Protein AF-A0A524MZM2-F1 (afdb_monomer)

Nearest PDB structures (foldseek):
  3nb6-assembly1_A-2  TM=8.627E-01  e=6.363E-04  Aquifex aeolicus
  3dwk-assembly2_B  TM=4.862E-01  e=3.646E-02  Staphylococcus aureus subsp. aureus COL
  1ihr-assembly1_A  TM=3.880E-01  e=1.007E+00  Escherichia coli
  7zjw-assembly1_LH  TM=2.068E-01  e=8.417E+00  Oryctolagus cuniculus

pLDDT: mean 74.47, std 20.17, range [35.69, 98.06]

Secondary structure (DSSP, 8-state):
------------PPP-----------------------------------------THHHHHHHHHHHHHHHHHHHHHHHHHHHHHHHHHHHHHHHHHGGGS----PPPPPPPP-PEEEE-TTS-EEEEE-SSS-----GGGS-HHHHHHHHHHH-TTGGGSSS--HHHHHHHHHHHHTSSS-------HHHHHHIIIII-----

Structure (mmCIF, N/CA/C/O backbone):
data_AF-A0A524MZM2-F1
#
_entry.id   AF-A0A524MZM2-F1
#
loop_
_atom_site.group_PDB
_atom_site.id
_atom_site.type_symbol
_atom_site.label_atom_id
_atom_site.label_alt_id
_atom_site.label_comp_id
_atom_site.label_asym_id
_atom_site.label_entity_id
_atom_site.label_seq_id
_atom_site.pdbx_PDB_ins_code
_atom_site.Cartn_x
_atom_site.Cartn_y
_atom_site.Cartn_z
_atom_site.occupancy
_atom_site.B_iso_or_equiv
_atom_site.auth_seq_id
_atom_site.auth_comp_id
_atom_site.auth_asym_id
_atom_site.auth_atom_id
_atom_site.pdbx_PDB_model_num
ATOM 1 N N . MET A 1 1 ? -33.934 33.581 -18.975 1.00 41.25 1 MET A N 1
ATOM 2 C CA . MET A 1 1 ? -33.090 34.750 -19.330 1.00 41.25 1 MET A CA 1
ATOM 3 C C . MET A 1 1 ? -31.635 34.324 -19.1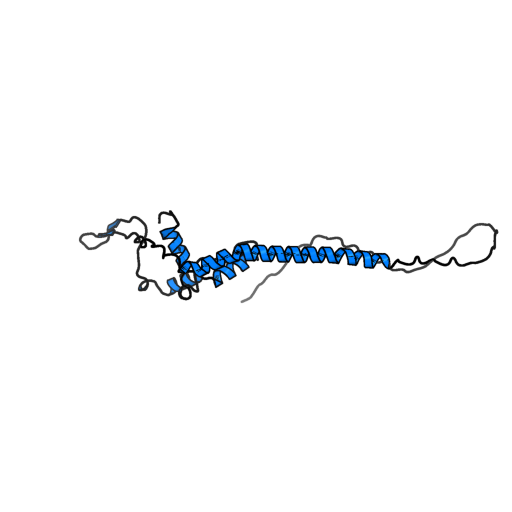74 1.00 41.25 1 MET A C 1
ATOM 5 O O . MET A 1 1 ? -31.279 33.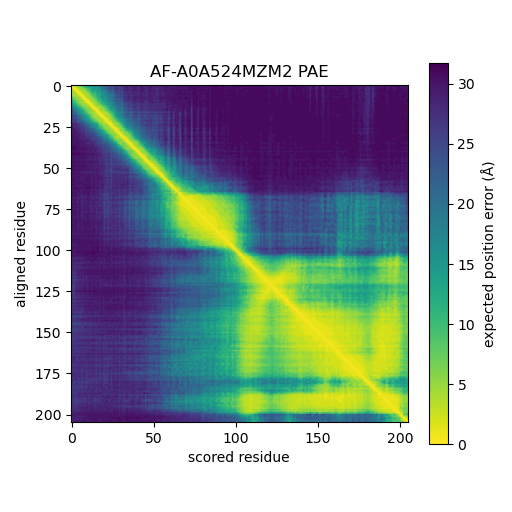889 -18.097 1.00 41.25 1 MET A O 1
ATOM 9 N N . ARG A 1 2 ? -30.955 34.008 -20.280 1.00 40.22 2 ARG A N 1
ATOM 10 C CA . ARG A 1 2 ? -29.972 34.819 -21.040 1.00 40.22 2 ARG A CA 1
ATOM 11 C C . ARG A 1 2 ? -28.521 34.517 -20.624 1.00 40.22 2 ARG A C 1
ATOM 13 O O . ARG A 1 2 ? -28.104 34.804 -19.514 1.00 40.22 2 ARG A O 1
ATOM 20 N N . ARG A 1 3 ? -27.802 33.932 -21.590 1.00 47.88 3 ARG A N 1
ATOM 21 C CA . ARG A 1 3 ? -26.348 33.748 -21.679 1.00 47.88 3 ARG A CA 1
ATOM 22 C C . ARG A 1 3 ? -25.600 35.079 -21.544 1.00 47.88 3 ARG A C 1
ATOM 24 O O . ARG A 1 3 ? -26.093 36.080 -22.057 1.00 47.88 3 ARG A O 1
ATOM 31 N N . ALA A 1 4 ? -24.355 35.021 -21.074 1.00 42.41 4 ALA A N 1
ATOM 32 C CA . ALA A 1 4 ? -23.262 35.815 -21.633 1.00 42.41 4 ALA A CA 1
ATOM 33 C C . ALA A 1 4 ? -21.918 35.119 -21.363 1.00 42.41 4 ALA A C 1
ATOM 35 O O . ALA A 1 4 ? -21.435 35.070 -20.239 1.00 42.41 4 ALA A O 1
ATOM 36 N N . VAL A 1 5 ? -21.354 34.557 -22.430 1.00 45.94 5 VAL A N 1
ATOM 37 C CA . VAL A 1 5 ? -19.931 34.240 -22.574 1.00 45.94 5 VAL A CA 1
ATOM 38 C C . VAL A 1 5 ? -19.288 35.497 -23.156 1.00 45.94 5 VAL A C 1
ATOM 40 O O . VAL A 1 5 ? -19.791 36.011 -24.156 1.00 45.94 5 VAL A O 1
ATOM 43 N N . SER A 1 6 ? -18.198 35.983 -22.565 1.00 46.91 6 SER A N 1
ATOM 44 C CA . SER A 1 6 ? -17.361 37.041 -23.141 1.00 46.91 6 SER A CA 1
ATOM 45 C C . SER A 1 6 ? -15.943 36.522 -23.364 1.00 46.91 6 SER A C 1
ATOM 47 O O . SER A 1 6 ? -15.293 36.014 -22.454 1.00 46.91 6 SER A O 1
ATOM 49 N N . VAL A 1 7 ? -15.528 36.633 -24.621 1.00 47.06 7 VAL A N 1
ATOM 50 C CA . VAL A 1 7 ? -14.274 36.195 -25.239 1.00 47.06 7 VAL A CA 1
ATOM 51 C C . VAL A 1 7 ? -13.276 37.369 -25.276 1.00 47.06 7 VAL A C 1
ATOM 53 O O . VAL A 1 7 ? -13.695 38.523 -25.218 1.00 47.06 7 VAL A O 1
ATOM 56 N N . GLN A 1 8 ? -11.995 37.038 -25.513 1.00 41.84 8 GLN A N 1
ATOM 57 C CA . GLN A 1 8 ? -10.879 37.884 -26.001 1.00 41.84 8 GLN A CA 1
ATOM 58 C C . GLN A 1 8 ? -10.075 38.602 -24.888 1.00 41.84 8 GLN A C 1
ATOM 60 O O . GLN A 1 8 ? -10.653 39.105 -23.941 1.00 41.84 8 GLN A O 1
ATOM 65 N N . ALA A 1 9 ? -8.739 38.707 -24.905 1.00 43.66 9 ALA A N 1
ATOM 66 C CA . ALA A 1 9 ? -7.768 38.624 -25.997 1.00 43.66 9 ALA A CA 1
ATOM 67 C C . ALA A 1 9 ? -6.357 38.223 -25.497 1.00 43.66 9 ALA A C 1
ATOM 69 O O . ALA A 1 9 ? -5.974 38.529 -24.372 1.00 43.66 9 ALA A O 1
ATOM 70 N N . ARG A 1 10 ? -5.570 37.569 -26.365 1.00 52.66 10 ARG A N 1
ATOM 71 C CA . ARG A 1 10 ? -4.126 37.308 -26.191 1.00 52.66 10 ARG A CA 1
ATOM 72 C C . ARG A 1 10 ? -3.300 38.455 -26.794 1.00 52.66 10 ARG A C 1
ATOM 74 O O . ARG A 1 10 ? -3.645 38.867 -27.903 1.00 52.66 10 ARG A O 1
ATOM 81 N N . PRO A 1 11 ? -2.170 38.875 -26.192 1.00 50.16 11 PRO A N 1
ATOM 82 C CA . PRO A 1 11 ? -1.186 39.687 -26.895 1.00 50.16 11 PRO A CA 1
ATOM 83 C C . PRO A 1 11 ? 0.082 38.909 -27.305 1.00 50.16 11 PRO A C 1
ATOM 85 O O . PRO A 1 11 ? 0.641 38.115 -26.554 1.00 50.16 11 PRO A O 1
ATOM 88 N N . SER A 1 12 ? 0.494 39.219 -28.540 1.00 49.22 12 SER A N 1
ATOM 89 C CA . SER A 1 12 ? 1.859 39.382 -29.069 1.00 49.22 12 SER A CA 1
ATOM 90 C C . SER A 1 12 ? 2.885 38.249 -28.932 1.00 49.22 12 SER A C 1
ATOM 92 O O . SER A 1 12 ? 3.620 38.147 -27.953 1.00 49.22 12 SER A O 1
ATOM 94 N N . VAL A 1 13 ? 3.025 37.503 -30.031 1.00 47.34 13 VAL A N 1
ATOM 95 C CA . VAL A 1 13 ? 4.188 36.675 -30.376 1.00 47.34 13 VAL A CA 1
ATOM 96 C C . VAL A 1 13 ? 5.355 37.589 -30.770 1.00 47.34 13 VAL A C 1
ATOM 98 O O . VAL A 1 13 ? 5.230 38.399 -31.689 1.00 47.34 13 VAL A O 1
ATOM 101 N N . GLY A 1 14 ? 6.472 37.461 -30.052 1.00 45.59 14 GLY A N 1
ATOM 102 C CA . GLY A 1 14 ? 7.748 38.118 -30.332 1.00 45.59 14 GLY A CA 1
ATOM 103 C C . GLY A 1 14 ? 8.553 37.403 -31.421 1.00 45.59 14 GLY A C 1
ATOM 104 O O . GLY A 1 14 ? 8.467 36.191 -31.597 1.00 45.59 14 GLY A O 1
ATOM 105 N N . ALA A 1 15 ? 9.306 38.206 -32.164 1.00 48.09 15 ALA A N 1
ATOM 106 C CA . ALA A 1 15 ? 9.940 37.924 -33.442 1.00 48.09 15 ALA A CA 1
ATOM 107 C C . ALA A 1 15 ? 11.029 36.833 -33.442 1.00 48.09 15 ALA A C 1
ATOM 109 O O . ALA A 1 15 ? 11.955 36.865 -32.636 1.00 48.09 15 ALA A O 1
ATOM 110 N N . LEU A 1 16 ? 11.003 35.975 -34.469 1.00 49.62 16 LEU A N 1
ATOM 111 C CA . LEU A 1 16 ? 12.210 35.381 -35.048 1.00 49.62 16 LEU A CA 1
ATOM 112 C C . LEU A 1 16 ? 12.314 35.814 -36.514 1.00 49.62 16 LEU A C 1
ATOM 114 O O . LEU A 1 16 ? 11.430 35.550 -37.329 1.00 49.62 16 LEU A O 1
ATOM 118 N N . SER A 1 17 ? 13.400 36.512 -36.829 1.00 47.84 17 SER A N 1
ATOM 119 C CA . SER A 1 17 ? 13.756 36.983 -38.160 1.00 47.84 17 SER A CA 1
ATOM 120 C C . SER A 1 17 ? 14.226 35.820 -39.035 1.00 47.84 17 SER A C 1
ATOM 122 O O . SER A 1 17 ? 15.282 35.229 -38.824 1.00 47.84 17 SER A O 1
ATOM 124 N N . TRP A 1 18 ? 13.433 35.512 -40.057 1.00 42.84 18 TRP A N 1
ATOM 125 C CA . TRP A 1 18 ? 13.772 34.581 -41.128 1.00 42.84 18 TRP A CA 1
ATOM 126 C C . TRP A 1 18 ? 13.970 35.384 -42.417 1.00 42.84 18 TRP A C 1
ATOM 128 O O . TRP A 1 18 ? 13.050 36.059 -42.878 1.00 42.84 18 TRP A O 1
ATOM 138 N N . THR A 1 19 ? 15.176 35.356 -42.985 1.00 55.38 19 THR A N 1
ATOM 139 C CA . THR A 1 19 ? 15.498 36.021 -44.254 1.00 55.38 19 THR A CA 1
ATOM 140 C C . THR A 1 19 ? 15.488 35.011 -45.405 1.00 55.38 19 THR A C 1
ATOM 142 O O . THR A 1 19 ? 16.281 34.068 -45.410 1.00 55.38 19 THR A O 1
ATOM 145 N N . PRO A 1 20 ? 14.646 35.198 -46.436 1.00 50.25 20 PRO A N 1
ATOM 146 C CA . PRO A 1 20 ? 14.781 34.467 -47.685 1.00 50.25 20 PRO A CA 1
ATOM 147 C C . PRO A 1 20 ? 15.625 35.276 -48.675 1.00 50.25 20 PRO A C 1
ATOM 149 O O . PRO A 1 20 ? 15.178 36.287 -49.211 1.00 50.25 20 PRO A O 1
ATOM 152 N N . ASN A 1 21 ? 16.840 34.813 -48.976 1.00 44.88 21 ASN A N 1
ATOM 153 C CA . ASN A 1 21 ? 17.580 35.304 -50.138 1.00 44.88 21 ASN A CA 1
ATOM 154 C C . ASN A 1 21 ? 17.131 34.527 -51.386 1.00 44.88 21 ASN A C 1
ATOM 156 O O . ASN A 1 21 ? 17.568 33.401 -51.629 1.00 44.88 21 ASN A O 1
ATOM 160 N N . ARG A 1 22 ? 16.221 35.126 -52.160 1.00 44.53 22 ARG A N 1
ATOM 161 C CA . ARG A 1 22 ? 15.745 34.615 -53.451 1.00 44.53 22 ARG A CA 1
ATOM 162 C C . ARG A 1 22 ? 15.978 35.702 -54.503 1.00 44.53 22 ARG A C 1
ATOM 164 O O . ARG A 1 22 ? 15.121 36.543 -54.741 1.00 44.53 22 ARG A O 1
ATOM 171 N N . ASN A 1 23 ? 17.159 35.692 -55.119 1.00 41.44 23 ASN A N 1
ATOM 172 C CA . ASN A 1 23 ? 17.491 36.588 -56.228 1.00 41.44 23 ASN A CA 1
ATOM 173 C C . ASN A 1 23 ? 16.660 36.243 -57.475 1.00 41.44 23 ASN A C 1
ATOM 175 O O . ASN A 1 23 ? 17.002 35.341 -58.242 1.00 41.44 23 ASN A O 1
ATOM 179 N N . GLY A 1 24 ? 15.571 36.987 -57.668 1.00 40.16 24 GLY A N 1
ATOM 180 C CA . GLY A 1 24 ? 14.867 37.131 -58.936 1.00 40.16 24 GLY A CA 1
ATOM 181 C C . GLY A 1 24 ? 15.522 38.219 -59.790 1.00 40.16 24 GLY A C 1
ATOM 182 O O . GLY A 1 24 ? 15.709 39.348 -59.348 1.00 40.16 24 GLY A O 1
ATOM 183 N N . ARG A 1 25 ? 15.890 37.851 -61.018 1.00 45.31 25 ARG A N 1
ATOM 184 C CA . ARG A 1 25 ? 16.234 38.758 -62.123 1.00 45.31 25 ARG A CA 1
ATOM 185 C C . ARG A 1 25 ? 15.012 39.562 -62.579 1.00 45.31 25 ARG A C 1
ATOM 187 O O . ARG A 1 25 ? 13.946 38.966 -62.631 1.00 45.31 25 ARG A O 1
ATOM 194 N N . THR A 1 26 ? 15.267 40.797 -63.044 1.00 40.62 26 THR A N 1
ATOM 195 C CA . THR A 1 26 ? 14.655 41.604 -64.148 1.00 40.62 26 THR A CA 1
ATOM 196 C C . THR A 1 26 ? 14.532 43.062 -63.677 1.00 40.62 26 THR A C 1
ATOM 198 O O . THR A 1 26 ? 14.172 43.252 -62.527 1.00 40.62 26 THR A O 1
ATOM 201 N N . GLY A 1 27 ? 14.770 44.152 -64.408 1.00 37.00 27 GLY A N 1
ATOM 202 C CA . GLY A 1 27 ? 15.171 44.490 -65.783 1.00 37.00 27 GLY A CA 1
ATOM 203 C C . GLY A 1 27 ? 15.599 45.983 -65.768 1.00 37.00 27 GLY A C 1
ATOM 204 O O . GLY A 1 27 ? 15.264 46.691 -64.829 1.00 37.00 27 GLY A O 1
ATOM 205 N N . ASN A 1 28 ? 16.574 46.402 -66.578 1.00 36.56 28 ASN A N 1
ATOM 206 C CA . ASN A 1 28 ? 16.445 47.126 -67.860 1.00 36.56 28 ASN A CA 1
ATOM 207 C C . ASN A 1 28 ? 15.962 48.595 -67.784 1.00 36.56 28 ASN A C 1
ATOM 209 O O . ASN A 1 28 ? 14.856 48.859 -67.332 1.00 36.56 28 ASN A O 1
ATOM 213 N N . GLY A 1 29 ? 16.770 49.487 -68.384 1.00 35.69 29 GLY A N 1
ATOM 214 C CA . GLY A 1 29 ? 16.527 50.920 -68.639 1.00 35.69 29 GLY A CA 1
ATOM 215 C C . GLY A 1 29 ? 17.460 51.792 -67.784 1.00 35.69 29 GLY A C 1
ATOM 216 O O . GLY A 1 29 ? 17.504 51.593 -66.583 1.00 35.69 29 GLY A O 1
ATOM 217 N N . GLU A 1 30 ? 18.289 52.720 -68.264 1.00 38.94 30 GLU A N 1
ATOM 218 C CA . GLU A 1 30 ? 18.341 53.496 -69.507 1.00 38.94 30 GLU A CA 1
ATOM 219 C C . GLU A 1 30 ? 19.799 53.976 -69.752 1.00 38.94 30 GLU A C 1
ATOM 221 O O . GLU A 1 30 ? 20.635 53.989 -68.851 1.00 38.94 30 GLU A O 1
ATOM 226 N N . THR A 1 31 ? 20.118 54.343 -70.993 1.00 43.75 31 THR A N 1
ATOM 227 C CA . THR A 1 31 ? 21.372 54.998 -71.458 1.00 43.75 31 THR A CA 1
ATOM 228 C C . THR A 1 31 ? 21.036 56.445 -71.876 1.00 43.75 31 THR A C 1
ATOM 230 O O . THR A 1 31 ? 19.844 56.743 -71.942 1.00 43.75 31 THR A O 1
ATOM 233 N N . PRO A 1 32 ? 21.969 57.314 -72.341 1.00 57.09 32 PRO A N 1
ATOM 234 C CA . PRO A 1 32 ? 23.443 57.370 -72.241 1.00 57.09 32 PRO A CA 1
ATOM 235 C C . PRO A 1 32 ? 23.965 58.796 -71.892 1.00 57.09 32 PRO A C 1
ATOM 237 O O . PRO A 1 32 ? 23.181 59.726 -71.818 1.00 57.09 32 PRO A O 1
ATOM 240 N N . MET A 1 33 ? 25.285 58.986 -71.745 1.00 38.06 33 MET A N 1
ATOM 241 C CA . MET A 1 33 ? 26.079 60.177 -72.160 1.00 38.06 33 MET A CA 1
ATOM 242 C C . MET A 1 33 ? 27.552 59.869 -71.808 1.00 38.06 33 MET A C 1
ATOM 244 O O . MET A 1 33 ? 27.830 59.557 -70.659 1.00 38.06 33 MET A O 1
ATOM 248 N N . ALA A 1 34 ? 28.529 59.723 -72.708 1.00 37.50 34 ALA A N 1
ATOM 249 C CA . ALA A 1 34 ? 29.093 60.609 -73.736 1.00 37.50 34 ALA A CA 1
ATOM 250 C C . ALA A 1 34 ? 30.571 60.906 -73.379 1.00 37.50 34 ALA A C 1
ATOM 252 O O . ALA A 1 34 ? 30.866 61.381 -72.288 1.00 37.50 34 ALA A O 1
ATOM 253 N N . GLY A 1 35 ? 31.468 60.644 -74.339 1.00 36.19 35 GLY A N 1
ATOM 254 C CA . GLY A 1 35 ? 32.896 61.004 -74.328 1.00 36.19 35 GLY A CA 1
ATOM 255 C C . GLY A 1 35 ? 33.819 59.898 -73.803 1.00 36.19 35 GLY A C 1
ATOM 256 O O . GLY A 1 35 ? 33.515 59.244 -72.822 1.00 36.19 35 GLY A O 1
ATOM 257 N N . GLU A 1 36 ? 34.960 59.565 -74.391 1.00 44.94 36 GLU A N 1
ATOM 258 C CA . GLU A 1 36 ? 35.683 60.019 -75.572 1.00 44.94 36 GLU A CA 1
ATOM 259 C C . GLU A 1 36 ? 36.700 58.907 -75.911 1.00 44.94 36 GLU A C 1
ATOM 261 O O . GLU A 1 36 ? 37.231 58.271 -75.010 1.00 44.94 36 GLU A O 1
ATOM 266 N N . ARG A 1 37 ? 36.972 58.706 -77.212 1.00 42.69 37 ARG A N 1
ATOM 267 C CA . ARG A 1 37 ? 38.270 58.311 -77.814 1.00 42.69 37 ARG A CA 1
ATOM 268 C C . ARG A 1 37 ? 39.006 57.123 -77.146 1.00 42.69 37 ARG A C 1
ATOM 270 O O . ARG A 1 37 ? 39.593 57.239 -76.085 1.00 42.69 37 ARG A O 1
ATOM 277 N N . THR A 1 38 ? 39.221 55.995 -77.820 1.00 50.81 38 THR A N 1
ATOM 278 C CA . THR A 1 38 ? 40.302 55.902 -78.814 1.00 50.81 38 THR A CA 1
ATOM 279 C C . THR A 1 38 ? 40.242 54.578 -79.573 1.00 50.81 38 THR A C 1
ATOM 281 O O . THR A 1 38 ? 39.977 53.502 -79.046 1.00 50.81 38 THR A O 1
ATOM 284 N N . ARG A 1 39 ? 40.517 54.702 -80.865 1.00 45.19 39 ARG A N 1
ATOM 285 C CA . ARG A 1 39 ? 40.601 53.652 -81.867 1.00 45.19 39 ARG A CA 1
ATOM 286 C C . ARG A 1 39 ? 41.945 52.936 -81.735 1.00 45.19 39 ARG A C 1
ATOM 288 O O . ARG A 1 39 ? 42.946 53.463 -82.203 1.00 45.19 39 ARG A O 1
ATOM 295 N N . ALA A 1 40 ? 41.965 51.728 -81.183 1.00 46.75 40 ALA A N 1
ATOM 296 C CA . ALA A 1 40 ? 43.052 50.784 -81.419 1.00 46.75 40 ALA A CA 1
ATOM 297 C C . ALA A 1 40 ? 42.576 49.339 -81.223 1.00 46.75 40 ALA A C 1
ATOM 299 O O . ALA A 1 40 ? 41.943 49.007 -80.233 1.00 46.75 40 ALA A O 1
ATOM 300 N N . GLN A 1 41 ? 42.949 48.493 -82.186 1.00 55.16 41 GLN A N 1
ATOM 301 C CA . GLN A 1 41 ? 43.024 47.031 -82.088 1.00 55.16 41 GLN A CA 1
ATOM 302 C C . GLN A 1 41 ? 41.719 46.235 -82.240 1.00 55.16 41 GLN A C 1
ATOM 304 O O . GLN A 1 41 ? 41.221 45.560 -81.347 1.00 55.16 41 GLN A O 1
ATOM 309 N N . ARG A 1 42 ? 41.287 46.149 -83.504 1.00 45.38 42 ARG A N 1
ATOM 310 C CA . ARG A 1 42 ? 40.731 44.906 -84.054 1.00 45.38 42 ARG A CA 1
ATOM 311 C C . ARG A 1 42 ? 41.811 43.818 -84.033 1.00 45.38 42 ARG A C 1
ATOM 313 O O . ARG A 1 42 ? 42.741 43.887 -84.833 1.00 45.38 42 ARG A O 1
ATOM 320 N N . ARG A 1 43 ? 41.653 42.790 -83.194 1.00 45.62 43 ARG A N 1
ATOM 321 C CA . ARG A 1 43 ? 42.257 41.464 -83.401 1.00 45.62 43 ARG A CA 1
ATOM 322 C C . ARG A 1 43 ? 41.288 40.354 -82.976 1.00 45.62 43 ARG A C 1
ATOM 324 O O . ARG A 1 43 ? 40.800 40.336 -81.859 1.00 45.62 43 ARG A O 1
ATOM 331 N N . ALA A 1 44 ? 41.021 39.504 -83.964 1.00 50.00 44 ALA A N 1
ATOM 332 C CA . ALA A 1 44 ? 40.458 38.156 -83.992 1.00 50.00 44 ALA A CA 1
ATOM 333 C C . ALA A 1 44 ? 39.822 37.543 -82.722 1.00 50.00 44 ALA A C 1
ATOM 335 O O . ALA A 1 44 ? 40.450 37.336 -81.690 1.00 50.00 44 ALA A O 1
ATOM 336 N N . SER A 1 45 ? 38.578 37.121 -82.931 1.00 55.38 45 SER A N 1
ATOM 337 C CA . SER A 1 45 ? 37.718 36.228 -82.157 1.00 55.38 45 SER A CA 1
ATOM 338 C C . SER A 1 45 ? 38.297 34.835 -81.876 1.00 55.38 45 SER A C 1
ATOM 340 O O . SER A 1 45 ? 38.654 34.148 -82.827 1.00 55.38 45 SER A O 1
ATOM 342 N N . TRP A 1 46 ? 38.212 34.377 -80.620 1.00 49.12 46 TRP A N 1
ATOM 343 C CA . TRP A 1 46 ? 38.027 32.967 -80.225 1.00 49.12 46 TRP A CA 1
ATOM 344 C C . TRP A 1 46 ? 37.194 32.925 -78.928 1.00 49.12 46 TRP A C 1
ATOM 346 O O . TRP A 1 46 ? 37.506 33.674 -78.000 1.00 49.12 46 TRP A O 1
ATOM 356 N N . PRO A 1 47 ? 36.143 32.092 -78.811 1.00 50.84 47 PRO A N 1
ATOM 357 C CA . PRO A 1 47 ? 35.432 31.934 -77.549 1.00 50.84 47 PRO A CA 1
ATOM 358 C C . PRO A 1 47 ? 36.279 31.078 -76.600 1.00 50.84 47 PRO A C 1
ATOM 360 O O . PRO A 1 47 ? 36.700 29.973 -76.945 1.00 50.84 47 PRO A O 1
ATOM 363 N N . ALA A 1 48 ? 36.527 31.576 -75.390 1.00 57.25 48 ALA A N 1
ATOM 364 C CA . ALA A 1 48 ? 37.155 30.793 -74.336 1.00 57.25 48 ALA A CA 1
ATOM 365 C C . ALA A 1 48 ? 36.236 29.617 -73.965 1.00 57.25 48 ALA A C 1
ATOM 367 O O . ALA A 1 48 ? 35.189 29.795 -73.337 1.00 57.25 48 ALA A O 1
ATOM 368 N N . ALA A 1 49 ? 36.625 28.407 -74.368 1.00 58.56 49 ALA A N 1
ATOM 369 C CA . ALA A 1 49 ? 35.984 27.179 -73.933 1.00 58.56 49 ALA A CA 1
ATOM 370 C C . ALA A 1 49 ? 36.051 27.099 -72.400 1.00 58.56 49 ALA A C 1
ATOM 372 O O . ALA A 1 49 ? 37.127 26.970 -71.815 1.00 58.56 49 ALA A O 1
ATOM 373 N N . HIS A 1 50 ? 34.892 27.173 -71.744 1.00 54.44 50 HIS A N 1
ATOM 374 C CA . HIS A 1 50 ? 34.761 26.846 -70.329 1.00 54.44 50 HIS A CA 1
ATOM 375 C C . HIS A 1 50 ? 35.190 25.387 -70.129 1.00 54.44 50 HIS A C 1
ATOM 377 O O . HIS A 1 50 ? 34.423 24.458 -70.392 1.00 54.44 50 HIS A O 1
ATOM 383 N N . ARG A 1 51 ? 36.420 25.170 -69.650 1.00 54.91 51 ARG A N 1
ATOM 384 C CA . ARG A 1 51 ? 36.844 23.875 -69.115 1.00 54.91 51 ARG A CA 1
ATOM 385 C C . ARG A 1 51 ? 36.004 23.592 -67.872 1.00 54.91 51 ARG A C 1
ATOM 387 O O . ARG A 1 51 ? 36.306 24.073 -66.786 1.00 54.91 51 ARG A O 1
ATOM 394 N N . ARG A 1 52 ? 34.937 22.808 -68.026 1.00 54.47 52 ARG A N 1
ATOM 395 C CA . ARG A 1 52 ? 34.309 22.130 -66.890 1.00 54.47 52 ARG A CA 1
ATOM 396 C C . ARG A 1 52 ? 35.341 21.145 -66.348 1.00 54.47 52 ARG A C 1
ATOM 398 O O . ARG A 1 52 ? 35.723 20.213 -67.051 1.00 54.47 52 ARG A O 1
ATOM 405 N N . SER A 1 53 ? 35.827 21.378 -65.134 1.00 57.19 53 SER A N 1
ATOM 406 C CA . SER A 1 53 ? 36.615 20.379 -64.419 1.00 57.19 53 SER A CA 1
ATOM 407 C C . SER A 1 53 ? 35.759 19.114 -64.252 1.00 57.19 53 SER A C 1
ATOM 409 O O . SER A 1 53 ? 34.568 19.222 -63.930 1.00 57.19 53 SER A O 1
ATOM 411 N N . PRO A 1 54 ? 36.305 17.910 -64.489 1.00 53.00 54 PRO A N 1
ATOM 412 C CA . PRO A 1 54 ? 35.567 16.697 -64.201 1.00 53.00 54 PRO A CA 1
ATOM 413 C C . PRO A 1 54 ? 35.389 16.632 -62.685 1.00 53.00 54 PRO A C 1
ATOM 415 O O . PRO A 1 54 ? 36.367 16.573 -61.940 1.00 53.00 54 PRO A O 1
ATOM 418 N N . ARG A 1 55 ? 34.139 16.670 -62.211 1.00 59.25 55 ARG A N 1
ATOM 419 C CA . ARG A 1 55 ? 33.830 16.299 -60.828 1.00 59.25 55 ARG A CA 1
ATOM 420 C C . ARG A 1 55 ? 34.250 14.842 -60.669 1.00 59.25 55 ARG A C 1
ATOM 422 O O . ARG A 1 55 ? 33.628 13.958 -61.252 1.00 59.25 55 ARG A O 1
ATOM 429 N N . SER A 1 56 ? 35.340 14.605 -59.950 1.00 58.00 56 SER A N 1
ATOM 430 C CA . SER A 1 56 ? 35.840 13.262 -59.703 1.00 58.00 56 SER A CA 1
ATOM 431 C C . SER A 1 56 ? 34.793 12.477 -58.908 1.00 58.00 56 SER A C 1
ATOM 433 O O . SER A 1 56 ? 34.440 12.818 -57.780 1.00 58.00 56 SER A O 1
ATOM 435 N N . ILE A 1 57 ? 34.304 11.387 -59.503 1.00 57.69 57 ILE A N 1
ATOM 436 C CA . ILE A 1 57 ? 33.406 10.393 -58.879 1.00 57.69 57 ILE A CA 1
ATOM 437 C C . ILE A 1 57 ? 34.044 9.787 -57.602 1.00 57.69 57 ILE A C 1
ATOM 439 O O . ILE A 1 57 ? 33.360 9.244 -56.738 1.00 57.69 57 ILE A O 1
ATOM 443 N N . VAL A 1 58 ? 35.356 9.983 -57.438 1.00 57.56 58 VAL A N 1
ATOM 444 C CA . VAL A 1 58 ? 36.198 9.586 -56.301 1.00 57.56 58 VAL A CA 1
ATOM 445 C C . VAL A 1 58 ? 35.723 10.168 -54.956 1.00 57.56 58 VAL A C 1
ATOM 447 O O . VAL A 1 58 ? 35.938 9.553 -53.918 1.00 57.56 58 VAL A O 1
ATOM 450 N N . GLY A 1 59 ? 35.030 11.314 -54.933 1.00 51.16 59 GLY A N 1
ATOM 451 C CA . GLY A 1 59 ? 34.569 11.926 -53.675 1.00 51.16 59 GLY A CA 1
ATOM 452 C C . GLY A 1 59 ? 33.369 11.234 -53.010 1.00 51.16 59 GLY A C 1
ATOM 453 O O . GLY A 1 59 ? 33.179 11.362 -51.799 1.00 51.16 59 GLY A O 1
ATOM 454 N N . THR A 1 60 ? 32.556 10.499 -53.776 1.00 57.91 60 THR A N 1
ATOM 455 C CA . THR A 1 60 ? 31.303 9.903 -53.275 1.00 57.91 60 THR A CA 1
ATOM 456 C C . THR A 1 60 ? 31.517 8.483 -52.746 1.00 57.91 60 THR A C 1
ATOM 458 O O . THR A 1 60 ? 30.967 8.123 -51.707 1.00 57.91 60 THR A O 1
ATOM 461 N N . THR A 1 61 ? 32.373 7.691 -53.398 1.00 52.97 61 THR A N 1
ATOM 462 C CA . THR A 1 61 ? 32.694 6.310 -52.991 1.00 52.97 61 THR A CA 1
ATOM 463 C C . THR A 1 61 ? 33.540 6.251 -51.717 1.00 52.97 61 THR A C 1
ATOM 465 O O . THR A 1 61 ? 33.289 5.410 -50.856 1.00 52.97 61 THR A O 1
ATOM 468 N N . VAL A 1 62 ? 34.473 7.192 -51.528 1.00 57.59 62 VAL A N 1
ATOM 469 C CA . VAL A 1 62 ? 35.311 7.283 -50.314 1.00 57.59 62 VAL A CA 1
ATOM 470 C C . VAL A 1 62 ? 34.488 7.663 -49.078 1.00 57.59 62 VAL A C 1
ATOM 472 O O . VAL A 1 62 ? 34.780 7.211 -47.973 1.00 57.59 62 VAL A O 1
ATOM 475 N N . ARG A 1 63 ? 33.409 8.440 -49.251 1.00 55.25 63 ARG A N 1
ATOM 476 C CA . ARG A 1 63 ? 32.496 8.777 -48.151 1.00 55.25 63 ARG A CA 1
ATOM 477 C C . ARG A 1 63 ? 31.682 7.564 -47.707 1.00 55.25 63 ARG A C 1
ATOM 479 O O . ARG A 1 63 ? 31.640 7.303 -46.513 1.00 55.25 63 ARG A O 1
ATOM 486 N N . LEU A 1 64 ? 31.108 6.790 -48.635 1.00 56.03 64 LEU A N 1
ATOM 487 C CA . LEU A 1 64 ? 30.321 5.587 -48.310 1.00 56.03 64 LEU A CA 1
ATOM 488 C C . LEU A 1 64 ? 31.152 4.503 -47.594 1.00 56.03 64 LEU A C 1
ATOM 490 O O . LEU A 1 64 ? 30.667 3.871 -46.658 1.00 56.03 64 LEU A O 1
ATOM 494 N N . LEU A 1 65 ? 32.416 4.331 -47.994 1.00 60.59 65 LEU A N 1
ATOM 495 C CA . LEU A 1 65 ? 33.318 3.310 -47.450 1.00 60.59 65 LEU A CA 1
ATOM 496 C C . LEU A 1 65 ? 33.694 3.551 -45.973 1.00 60.59 65 LEU A C 1
ATOM 498 O O . LEU A 1 65 ? 33.945 2.596 -45.247 1.00 60.59 65 LEU A O 1
ATOM 502 N N . GLY A 1 66 ? 33.677 4.805 -45.503 1.00 65.50 66 GLY A N 1
ATOM 503 C CA . GLY A 1 66 ? 33.904 5.150 -44.092 1.00 65.50 66 GLY A CA 1
ATOM 504 C C . GLY A 1 66 ? 32.667 5.012 -43.190 1.00 65.50 66 GLY A C 1
ATOM 505 O O . GLY A 1 66 ? 32.805 4.898 -41.972 1.00 65.50 66 GLY A O 1
ATOM 506 N N . PHE A 1 67 ? 31.456 4.994 -43.761 1.00 72.88 67 PHE A N 1
ATOM 507 C CA . PHE A 1 67 ? 30.210 4.849 -42.992 1.00 72.88 67 PHE A CA 1
ATOM 508 C C . PHE A 1 67 ? 29.902 3.398 -42.624 1.00 72.88 67 PHE A C 1
ATOM 510 O O . PHE A 1 67 ? 29.399 3.154 -4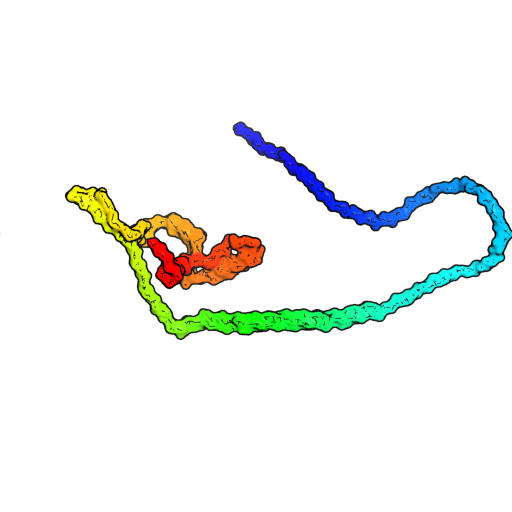1.532 1.00 72.88 67 PHE A O 1
ATOM 517 N N . ILE A 1 68 ? 30.234 2.441 -43.494 1.00 86.00 68 ILE A N 1
ATOM 518 C CA . ILE A 1 68 ? 29.989 1.009 -43.268 1.00 86.00 68 ILE A CA 1
ATOM 519 C C . ILE A 1 68 ? 30.672 0.487 -41.987 1.00 86.00 68 ILE A C 1
ATOM 521 O O . ILE A 1 68 ? 29.963 -0.061 -41.143 1.00 86.00 68 ILE A O 1
ATOM 525 N N . PRO A 1 69 ? 31.988 0.683 -41.753 1.00 87.94 69 PRO A N 1
ATOM 526 C CA . PRO A 1 69 ? 32.624 0.198 -40.525 1.00 87.94 69 PRO A CA 1
ATOM 527 C C . PRO A 1 69 ? 32.075 0.904 -39.279 1.00 87.94 69 PRO A C 1
ATOM 529 O O . PRO A 1 69 ? 31.897 0.276 -38.240 1.00 87.94 69 PRO A O 1
ATOM 532 N N . ARG A 1 70 ? 31.731 2.194 -39.382 1.00 82.56 70 ARG A N 1
ATOM 533 C CA . ARG A 1 70 ? 31.133 2.958 -38.278 1.00 82.56 70 ARG A CA 1
ATOM 534 C C . ARG A 1 70 ? 29.729 2.462 -37.926 1.00 82.56 70 ARG A C 1
ATOM 536 O O . ARG A 1 70 ? 29.406 2.359 -36.749 1.00 82.56 70 ARG A O 1
ATOM 543 N N . LEU A 1 71 ? 28.914 2.131 -38.927 1.00 89.69 71 LEU A N 1
ATOM 544 C CA . LEU A 1 71 ? 27.590 1.542 -38.736 1.00 89.69 71 LEU A CA 1
ATOM 545 C C . LEU A 1 71 ? 27.693 0.155 -38.093 1.00 89.69 71 LEU A C 1
ATOM 547 O O . LEU A 1 71 ? 26.982 -0.117 -37.131 1.00 89.69 71 LEU A O 1
ATOM 551 N N . LEU A 1 72 ? 28.614 -0.689 -38.567 1.00 91.75 72 LEU A N 1
ATOM 552 C CA . LEU A 1 72 ? 28.860 -2.012 -37.985 1.00 91.75 72 LEU A CA 1
ATOM 553 C C . LEU A 1 72 ? 29.304 -1.921 -36.521 1.00 91.75 72 LEU A C 1
ATOM 555 O O . LEU A 1 72 ? 28.809 -2.683 -35.696 1.00 91.75 72 LEU A O 1
ATOM 559 N N . LEU A 1 73 ? 30.166 -0.959 -36.175 1.00 92.56 73 LEU A N 1
ATOM 560 C CA . LEU A 1 73 ? 30.569 -0.718 -34.787 1.00 92.56 73 LEU A CA 1
ATOM 561 C C . LEU A 1 73 ? 29.396 -0.279 -33.902 1.00 92.56 73 LEU A C 1
ATOM 563 O O . LEU A 1 73 ? 29.288 -0.749 -32.775 1.00 92.56 73 LEU A O 1
ATOM 567 N N . ILE A 1 74 ? 28.500 0.578 -34.400 1.00 92.12 74 ILE A N 1
ATOM 568 C CA . ILE A 1 74 ? 27.308 1.012 -33.651 1.00 92.12 74 ILE A CA 1
ATOM 569 C C . ILE A 1 74 ? 26.354 -0.164 -33.418 1.00 92.12 74 ILE A C 1
ATOM 571 O O . ILE A 1 74 ? 25.866 -0.346 -32.304 1.00 92.12 74 ILE A O 1
ATOM 575 N N . VAL A 1 75 ? 26.114 -0.985 -34.443 1.00 94.31 75 VAL A N 1
ATOM 576 C CA . VAL A 1 75 ? 25.262 -2.178 -34.329 1.00 94.31 75 VAL A CA 1
ATOM 577 C C . VAL A 1 75 ? 25.873 -3.192 -33.362 1.00 94.31 75 VAL A C 1
ATOM 579 O O . VAL A 1 75 ? 25.171 -3.701 -32.492 1.00 94.31 75 VAL A O 1
ATOM 582 N N . ALA A 1 76 ? 27.181 -3.443 -33.458 1.00 93.31 76 ALA A N 1
ATOM 583 C CA . ALA A 1 76 ? 27.890 -4.345 -32.555 1.00 93.31 76 ALA A CA 1
ATOM 584 C C . ALA A 1 76 ? 27.864 -3.841 -31.104 1.00 93.31 76 ALA A C 1
ATOM 586 O O . ALA A 1 76 ? 27.593 -4.620 -30.194 1.00 93.31 76 ALA A O 1
ATOM 587 N N . ALA A 1 77 ? 28.077 -2.540 -30.884 1.00 92.81 77 ALA A N 1
ATOM 588 C CA . ALA A 1 77 ? 27.984 -1.927 -29.562 1.00 92.81 77 ALA A CA 1
ATOM 589 C C . ALA A 1 77 ? 26.559 -2.012 -28.988 1.00 92.81 77 ALA A C 1
ATOM 591 O O . ALA A 1 77 ? 26.392 -2.341 -27.815 1.00 92.81 77 ALA A O 1
ATOM 592 N N . GLY A 1 78 ? 25.530 -1.782 -29.811 1.00 94.38 78 GLY A N 1
ATOM 593 C CA . GLY A 1 78 ? 24.130 -1.936 -29.410 1.00 94.38 78 GLY A CA 1
ATOM 594 C C . GLY A 1 78 ? 23.777 -3.379 -29.044 1.00 94.38 78 GLY A C 1
ATOM 595 O O . GLY A 1 78 ? 23.166 -3.619 -28.006 1.00 94.38 78 GLY A O 1
ATOM 596 N N . ALA A 1 79 ? 24.219 -4.352 -29.845 1.00 93.62 79 ALA A N 1
ATOM 597 C CA . ALA A 1 79 ? 24.024 -5.771 -29.560 1.00 93.62 79 ALA A CA 1
ATOM 598 C C . ALA A 1 79 ? 24.737 -6.201 -28.267 1.00 93.62 79 ALA A C 1
ATOM 600 O O . ALA A 1 79 ? 24.154 -6.924 -27.457 1.00 93.62 79 ALA A O 1
ATOM 601 N N . LEU A 1 80 ? 25.961 -5.714 -28.033 1.00 95.50 80 LEU A N 1
ATOM 602 C CA . LEU A 1 80 ? 26.696 -5.935 -26.785 1.00 95.50 80 LEU A CA 1
ATOM 603 C C . LEU A 1 80 ? 25.960 -5.351 -25.580 1.00 95.50 80 LEU A C 1
ATOM 605 O O . LEU A 1 80 ? 25.851 -6.021 -24.558 1.00 95.50 80 LEU A O 1
ATOM 609 N N . LEU A 1 81 ? 25.417 -4.140 -25.705 1.00 93.56 81 LEU A N 1
ATOM 610 C CA . LEU A 1 81 ? 24.678 -3.482 -24.630 1.00 93.56 81 LEU A CA 1
ATOM 611 C C . LEU A 1 81 ? 23.378 -4.225 -24.288 1.00 93.56 81 LEU A C 1
ATOM 613 O O . LEU A 1 81 ? 23.097 -4.459 -23.113 1.00 93.56 81 LEU A O 1
ATOM 617 N N . ILE A 1 82 ? 22.620 -4.666 -25.296 1.00 94.38 82 ILE A N 1
ATOM 618 C CA . ILE A 1 82 ? 21.425 -5.500 -25.092 1.00 94.38 82 ILE A CA 1
ATOM 619 C C . ILE A 1 82 ? 21.811 -6.821 -24.424 1.00 94.38 82 ILE A C 1
ATOM 621 O O . ILE A 1 82 ? 21.211 -7.196 -23.420 1.00 94.38 82 ILE A O 1
ATOM 625 N N . THR A 1 83 ? 22.847 -7.496 -24.927 1.00 90.88 83 THR A N 1
ATOM 626 C CA . THR A 1 83 ? 23.312 -8.778 -24.376 1.00 90.88 83 THR A CA 1
ATOM 627 C C . THR A 1 83 ? 23.759 -8.624 -22.924 1.00 90.88 83 THR A C 1
ATOM 629 O O . THR A 1 83 ? 23.345 -9.406 -22.077 1.00 90.88 83 THR A O 1
ATOM 632 N N . ALA A 1 84 ? 24.535 -7.586 -22.603 1.00 90.38 84 ALA A N 1
ATOM 633 C CA . ALA A 1 84 ? 24.971 -7.298 -21.240 1.00 90.38 84 ALA A CA 1
ATOM 634 C C . ALA A 1 84 ? 23.787 -7.014 -20.302 1.00 90.38 84 ALA A C 1
ATOM 636 O O . ALA A 1 84 ? 23.772 -7.486 -19.167 1.00 90.38 84 ALA A O 1
ATOM 637 N N . THR A 1 85 ? 22.767 -6.299 -20.788 1.00 90.25 85 THR A N 1
ATOM 638 C CA . THR A 1 85 ? 21.541 -6.023 -20.025 1.00 90.25 85 THR A CA 1
ATOM 639 C C . THR A 1 85 ? 20.767 -7.313 -19.757 1.00 90.25 85 THR A C 1
ATOM 641 O O . THR A 1 85 ? 20.398 -7.584 -18.618 1.00 90.25 85 THR A O 1
ATOM 644 N N . VAL A 1 86 ? 20.575 -8.151 -20.780 1.00 93.38 86 VAL A N 1
ATOM 645 C CA . VAL A 1 86 ? 19.890 -9.443 -20.645 1.00 93.38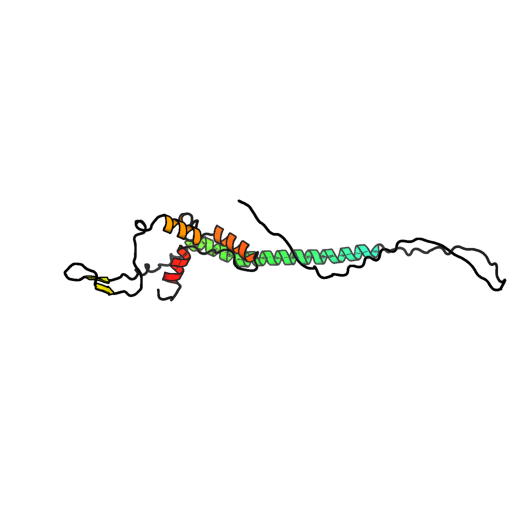 86 VAL A CA 1
ATOM 646 C C . VAL A 1 86 ? 20.657 -10.360 -19.695 1.00 93.38 86 VAL A C 1
ATOM 648 O O . VAL A 1 86 ? 20.056 -10.893 -18.775 1.00 93.38 86 VAL A O 1
ATOM 651 N N . VAL A 1 87 ? 21.977 -10.495 -19.840 1.00 92.19 87 VAL A N 1
ATOM 652 C CA . VAL A 1 87 ? 22.809 -11.328 -18.953 1.00 92.19 87 VAL A CA 1
ATOM 653 C C . VAL A 1 87 ? 22.807 -10.806 -17.511 1.00 92.19 87 VAL A C 1
ATOM 655 O O . VAL A 1 87 ? 22.820 -11.604 -16.580 1.00 92.19 87 VAL A O 1
ATOM 658 N N . GLY A 1 88 ? 22.753 -9.488 -17.297 1.00 88.38 88 GLY A N 1
ATOM 659 C CA . GLY A 1 88 ? 22.706 -8.896 -15.956 1.00 88.38 88 GLY A CA 1
ATOM 660 C C . GLY A 1 88 ? 21.335 -8.974 -15.270 1.00 88.38 88 GLY A C 1
ATOM 661 O O . GLY A 1 88 ? 21.260 -8.993 -14.039 1.00 88.38 88 GLY A O 1
ATOM 662 N N . VAL A 1 89 ? 20.248 -9.008 -16.047 1.00 93.00 89 VAL A N 1
ATOM 663 C CA . VAL A 1 89 ? 18.865 -9.024 -15.538 1.00 93.00 89 VAL A CA 1
ATOM 664 C C . VAL A 1 89 ? 18.296 -10.443 -15.473 1.00 93.00 89 VAL A C 1
ATOM 666 O O . VAL A 1 89 ? 17.622 -10.777 -14.501 1.00 93.00 89 VAL A O 1
ATOM 669 N N . ALA A 1 90 ? 18.589 -11.299 -16.454 1.00 88.00 90 ALA A N 1
ATOM 670 C CA . ALA A 1 90 ? 17.990 -12.627 -16.585 1.00 88.00 90 ALA A CA 1
ATOM 671 C C . ALA A 1 90 ? 18.188 -13.526 -15.353 1.00 88.00 90 ALA A C 1
ATOM 673 O O . ALA A 1 90 ? 17.195 -14.108 -14.923 1.00 88.00 90 ALA A O 1
ATOM 674 N N . PRO A 1 91 ? 19.374 -13.604 -14.711 1.00 86.62 91 PRO A N 1
ATOM 675 C CA . PRO A 1 91 ? 19.540 -14.397 -13.495 1.00 86.62 91 PRO A CA 1
ATOM 676 C C . PRO A 1 91 ? 18.664 -13.905 -12.339 1.00 86.62 91 PRO A C 1
ATOM 678 O O . PRO A 1 91 ? 18.165 -14.721 -11.576 1.00 86.62 91 PRO A O 1
ATOM 681 N N . ARG A 1 92 ? 18.431 -12.587 -12.231 1.00 82.69 92 ARG A N 1
ATOM 682 C CA . ARG A 1 92 ? 17.578 -12.000 -11.183 1.00 82.69 92 ARG A CA 1
ATOM 683 C C . ARG A 1 92 ? 16.096 -12.237 -11.436 1.00 82.69 92 ARG A C 1
ATOM 685 O O . ARG A 1 92 ? 15.344 -12.498 -10.506 1.00 82.69 92 ARG A O 1
ATOM 692 N N . VAL A 1 93 ? 15.671 -12.147 -12.694 1.00 85.69 93 VAL A N 1
ATOM 693 C CA . VAL A 1 93 ? 14.295 -12.487 -13.079 1.00 85.69 93 VAL A CA 1
ATOM 694 C C . VAL A 1 93 ? 14.056 -13.978 -12.854 1.00 85.69 93 VAL A C 1
ATOM 696 O O . VAL A 1 93 ? 13.054 -14.348 -12.258 1.00 85.69 93 VAL A O 1
ATOM 699 N N . TRP A 1 94 ? 15.007 -14.827 -13.251 1.00 82.62 94 TRP A N 1
ATOM 700 C CA . TRP A 1 94 ? 14.948 -16.270 -13.038 1.00 82.62 94 TRP A CA 1
ATOM 701 C C . TRP A 1 94 ? 14.910 -16.639 -11.554 1.00 82.62 94 TRP A C 1
ATOM 703 O O . TRP A 1 94 ? 14.088 -17.461 -11.160 1.00 82.62 94 TRP A O 1
ATOM 713 N N . SER A 1 95 ? 15.757 -16.026 -10.721 1.00 78.44 95 SER A N 1
ATOM 714 C CA . SER A 1 95 ? 15.734 -16.260 -9.275 1.00 78.44 95 SER A CA 1
ATOM 715 C C . SER A 1 95 ? 14.424 -15.782 -8.660 1.00 78.44 95 SER A C 1
ATOM 717 O O . SER A 1 95 ? 13.845 -16.499 -7.866 1.00 78.44 95 SER A O 1
ATOM 719 N N . SER A 1 96 ? 13.901 -14.623 -9.071 1.00 72.62 96 SER A N 1
ATOM 720 C CA . SER A 1 96 ? 12.610 -14.117 -8.590 1.00 72.62 96 SER A CA 1
ATOM 721 C C . SER A 1 96 ? 11.438 -15.010 -8.996 1.00 72.62 96 SER A C 1
ATOM 723 O O . SER A 1 96 ? 10.510 -15.173 -8.212 1.00 72.62 96 SER A O 1
ATOM 725 N N . MET A 1 97 ? 11.461 -15.583 -10.202 1.00 74.31 97 MET A N 1
ATOM 726 C CA . MET A 1 97 ? 10.425 -16.514 -10.653 1.00 74.31 97 MET A CA 1
ATOM 727 C C . MET A 1 97 ? 10.507 -17.858 -9.923 1.00 74.31 97 MET A C 1
ATOM 729 O O . MET A 1 97 ? 9.470 -18.457 -9.659 1.00 74.31 97 MET A O 1
ATOM 733 N N . ASN A 1 98 ? 11.714 -18.306 -9.564 1.00 75.50 98 ASN A N 1
ATOM 734 C CA . ASN A 1 98 ? 11.959 -19.558 -8.838 1.00 75.50 98 ASN A CA 1
ATOM 735 C C . ASN A 1 98 ? 12.107 -19.383 -7.317 1.00 75.50 98 ASN A C 1
ATOM 737 O O . ASN A 1 98 ? 12.392 -20.345 -6.615 1.00 75.50 98 ASN A O 1
ATOM 741 N N . ALA A 1 99 ? 11.867 -18.180 -6.790 1.00 65.62 99 ALA A N 1
ATOM 742 C CA . ALA A 1 99 ? 11.957 -17.887 -5.358 1.00 65.62 99 ALA A CA 1
ATOM 743 C C . ALA A 1 99 ? 10.911 -18.648 -4.524 1.00 65.62 99 ALA A C 1
ATOM 745 O O . ALA A 1 99 ? 11.013 -18.696 -3.306 1.00 65.62 99 ALA A O 1
ATOM 746 N N . HIS A 1 100 ? 9.923 -19.271 -5.171 1.00 60.84 100 HIS A N 1
ATOM 747 C CA . HIS A 1 100 ? 8.936 -20.136 -4.528 1.00 60.84 100 HIS A CA 1
ATOM 748 C C . HIS A 1 100 ? 9.519 -21.466 -4.005 1.00 60.84 100 HIS A C 1
ATOM 750 O O . HIS A 1 100 ? 8.807 -22.188 -3.313 1.00 60.84 100 HIS A O 1
ATOM 756 N N . GLU A 1 101 ? 10.777 -21.801 -4.326 1.00 56.06 101 GLU A N 1
ATOM 757 C CA . GLU A 1 101 ? 11.486 -22.963 -3.763 1.00 56.06 101 GLU A CA 1
ATOM 758 C C . GLU A 1 101 ? 12.376 -22.622 -2.553 1.00 56.06 101 GLU A C 1
ATOM 760 O O . GLU A 1 101 ? 12.894 -23.525 -1.893 1.00 56.06 101 GLU A O 1
ATOM 765 N N . GLU A 1 102 ? 12.554 -21.338 -2.228 1.00 56.88 102 GLU A N 1
ATOM 766 C CA . GLU A 1 102 ? 13.222 -20.940 -0.991 1.00 56.88 102 GLU A CA 1
ATOM 767 C C . GLU A 1 102 ? 12.221 -21.056 0.165 1.00 56.88 102 GLU A C 1
ATOM 769 O O . GLU A 1 102 ? 11.066 -20.650 0.046 1.00 56.88 102 GLU A O 1
ATOM 774 N N . LEU A 1 103 ? 12.662 -21.686 1.259 1.00 61.28 103 LEU A N 1
ATOM 775 C CA . LEU A 1 103 ? 11.885 -21.939 2.477 1.00 61.28 103 LEU A CA 1
ATOM 776 C C . LEU A 1 103 ? 10.963 -20.749 2.791 1.00 61.28 103 LEU A C 1
ATOM 778 O O . LEU A 1 103 ? 11.467 -19.621 2.829 1.00 61.28 103 LEU A O 1
ATOM 782 N N . PRO A 1 104 ? 9.650 -20.965 3.013 1.00 64.00 104 PRO A N 1
ATOM 783 C CA . PRO A 1 104 ? 8.747 -19.868 3.315 1.00 64.00 104 PRO A CA 1
ATOM 784 C C . PRO A 1 104 ? 9.315 -19.114 4.512 1.00 64.00 104 PRO A C 1
ATOM 786 O O . PRO A 1 104 ? 9.570 -19.704 5.562 1.00 64.00 104 PRO A O 1
ATOM 789 N N . VAL A 1 105 ? 9.580 -17.821 4.325 1.00 70.25 105 VAL A N 1
ATOM 790 C CA . VAL A 1 105 ? 9.969 -16.948 5.427 1.00 70.25 105 VAL A CA 1
ATOM 791 C C . VAL A 1 105 ? 8.807 -16.983 6.409 1.00 70.25 105 VAL A C 1
ATOM 793 O O . VAL A 1 105 ? 7.725 -16.487 6.098 1.00 70.25 105 VAL A O 1
ATOM 796 N N . GLU A 1 106 ? 9.010 -17.625 7.558 1.00 74.88 106 GLU A N 1
ATOM 797 C CA . GLU A 1 106 ? 8.036 -17.602 8.642 1.00 74.88 106 GLU A CA 1
ATOM 798 C C . GLU A 1 106 ? 7.969 -16.166 9.158 1.00 74.88 106 GLU A C 1
ATOM 800 O O . GLU A 1 106 ? 8.868 -15.681 9.848 1.00 74.88 106 GLU A O 1
ATOM 805 N N . LEU A 1 107 ? 6.926 -15.457 8.736 1.00 74.62 107 LEU A N 1
ATOM 806 C CA . LEU A 1 107 ? 6.601 -14.153 9.282 1.00 74.62 107 LEU A CA 1
ATOM 807 C C . LEU A 1 107 ? 5.913 -14.367 10.633 1.00 74.62 107 LEU A C 1
ATOM 809 O O . LEU A 1 107 ? 5.091 -15.282 10.748 1.00 74.62 107 LEU A O 1
ATOM 813 N N . PRO A 1 108 ? 6.229 -13.548 11.651 1.00 81.44 108 PRO A N 1
ATOM 814 C CA . PRO A 1 108 ? 5.413 -13.521 12.850 1.00 81.44 108 PRO A CA 1
ATOM 815 C C . PRO A 1 108 ? 3.983 -13.120 12.475 1.00 81.44 108 PRO A C 1
ATOM 817 O O . PRO A 1 108 ? 3.753 -12.455 11.460 1.00 81.44 108 PRO A O 1
ATOM 820 N N . ASP A 1 109 ? 3.023 -13.525 13.302 1.00 83.38 109 ASP A N 1
ATOM 821 C CA . ASP A 1 109 ? 1.648 -13.067 13.148 1.00 83.38 109 ASP A CA 1
ATOM 822 C C . ASP A 1 109 ? 1.586 -11.534 13.197 1.00 83.38 109 ASP A C 1
ATOM 824 O O . ASP A 1 109 ? 2.417 -10.875 13.829 1.00 83.38 109 ASP A O 1
ATOM 828 N N . PHE A 1 110 ? 0.579 -10.968 12.531 1.00 82.00 110 PHE A N 1
ATOM 829 C CA . PHE A 1 110 ? 0.313 -9.536 12.603 1.00 82.00 110 PHE A CA 1
ATOM 830 C C . PHE A 1 110 ? 0.112 -9.098 14.054 1.00 82.00 110 PHE A C 1
ATOM 832 O O . PHE A 1 110 ? -0.601 -9.756 14.820 1.00 82.00 110 PHE A O 1
ATOM 839 N N . GLU A 1 111 ? 0.698 -7.957 14.415 1.00 77.69 111 GLU A N 1
ATOM 840 C CA . GLU A 1 111 ? 0.425 -7.353 15.711 1.00 77.69 111 GLU A CA 1
ATOM 841 C C . GLU A 1 111 ? -1.058 -6.978 15.796 1.00 77.69 111 GLU A C 1
ATOM 843 O O . GLU A 1 111 ? -1.640 -6.391 14.877 1.00 77.69 111 GLU A O 1
ATOM 848 N N . ALA A 1 112 ? -1.698 -7.359 16.900 1.00 78.88 112 ALA A N 1
ATOM 849 C CA . ALA A 1 112 ? -3.096 -7.031 17.114 1.00 78.88 112 ALA A CA 1
ATOM 850 C C . ALA A 1 112 ? -3.259 -5.510 17.221 1.00 78.88 112 ALA A C 1
ATOM 852 O O . ALA A 1 112 ? -2.523 -4.849 17.951 1.00 78.88 112 ALA A O 1
ATOM 853 N N . LEU A 1 113 ? -4.263 -4.968 16.529 1.00 79.25 113 LEU A N 1
ATOM 854 C CA . LEU A 1 113 ? -4.597 -3.548 16.615 1.00 79.25 113 LEU A CA 1
ATOM 855 C C . LEU A 1 113 ? -4.912 -3.158 18.063 1.00 79.25 113 LEU A C 1
ATOM 857 O O . LEU A 1 113 ? -5.635 -3.881 18.758 1.00 79.25 113 LEU A O 1
ATOM 861 N N . ALA A 1 114 ? -4.423 -1.992 18.490 1.00 83.50 114 ALA A N 1
ATOM 862 C CA . ALA A 1 114 ? -4.767 -1.432 19.787 1.00 83.50 114 ALA A CA 1
ATOM 863 C C . ALA A 1 114 ? -6.293 -1.298 19.927 1.00 83.50 114 ALA A C 1
ATOM 865 O O . ALA A 1 114 ? -6.985 -0.837 19.016 1.00 83.50 114 ALA A O 1
ATOM 866 N N . GLN A 1 115 ? -6.822 -1.712 21.079 1.00 84.69 115 GLN A N 1
ATOM 867 C CA . GLN A 1 115 ? -8.250 -1.640 21.378 1.00 84.69 115 GLN A CA 1
ATOM 868 C C . GLN A 1 115 ? -8.514 -0.696 22.541 1.00 84.69 115 GLN A C 1
ATOM 870 O O . GLN A 1 115 ? -7.835 -0.733 23.570 1.00 84.69 115 GLN A O 1
ATOM 875 N N . ARG A 1 116 ? -9.559 0.117 22.390 1.00 89.44 116 ARG A N 1
ATOM 876 C CA . ARG A 1 116 ? -10.077 0.965 23.462 1.00 89.44 116 ARG A CA 1
ATOM 877 C C . ARG A 1 116 ? -10.690 0.128 24.575 1.00 89.44 116 ARG A C 1
ATOM 879 O O . ARG A 1 116 ? -11.529 -0.734 24.324 1.00 89.44 116 ARG A O 1
ATOM 886 N N . THR A 1 117 ? -10.336 0.453 25.812 1.00 90.31 117 THR A N 1
ATOM 887 C CA . THR A 1 117 ? -11.065 -0.002 27.000 1.00 90.31 117 THR A CA 1
ATOM 888 C C . THR A 1 117 ? -12.017 1.098 27.439 1.00 90.31 117 THR A C 1
ATOM 890 O O . THR A 1 117 ? -11.565 2.178 27.809 1.00 90.31 117 THR A O 1
ATOM 893 N N . TYR A 1 118 ? -13.319 0.829 27.427 1.00 91.38 118 TYR A N 1
ATOM 894 C CA . TYR A 1 118 ? -14.339 1.788 27.849 1.00 91.38 118 TYR A CA 1
ATOM 895 C C . TYR A 1 118 ? -14.657 1.643 29.336 1.00 91.38 118 TYR A C 1
ATOM 897 O O . TYR A 1 118 ? -14.715 0.535 29.873 1.00 91.38 118 TYR A O 1
ATOM 905 N N . VAL A 1 119 ? -14.889 2.773 29.997 1.00 95.12 119 VAL A N 1
ATOM 906 C CA . VAL A 1 119 ? -15.307 2.851 31.396 1.00 95.12 119 VAL A CA 1
ATOM 907 C C . VAL A 1 119 ? -16.745 3.346 31.437 1.00 95.12 119 VAL A C 1
ATOM 909 O O . VAL A 1 119 ? -17.059 4.407 30.896 1.00 95.12 119 VAL A O 1
ATOM 912 N N . TYR A 1 120 ? -17.608 2.589 32.110 1.00 96.94 120 TYR A N 1
ATOM 913 C CA . TYR A 1 120 ? -19.027 2.897 32.265 1.00 96.94 120 TYR A CA 1
ATOM 914 C C . TYR A 1 120 ? -19.365 3.176 33.732 1.00 96.94 120 TYR A C 1
ATOM 916 O O . TYR A 1 120 ? -18.748 2.608 34.637 1.00 96.94 120 TYR A O 1
ATOM 924 N N . ASP A 1 121 ? -20.344 4.045 33.976 1.00 96.50 121 ASP A N 1
ATOM 925 C CA . ASP A 1 121 ? -20.908 4.262 35.307 1.00 96.50 121 ASP A CA 1
ATOM 926 C C . ASP A 1 121 ? -21.913 3.161 35.707 1.00 96.50 121 ASP A C 1
ATOM 928 O O . ASP A 1 121 ? -22.212 2.236 34.949 1.00 96.50 121 ASP A O 1
ATOM 932 N N . VAL A 1 122 ? -22.471 3.269 36.919 1.00 96.25 122 VAL A N 1
ATOM 933 C CA . VAL A 1 122 ? -23.470 2.314 37.443 1.00 96.25 122 VAL A CA 1
ATOM 934 C C . VAL A 1 122 ? -24.786 2.296 36.654 1.00 96.25 122 VAL A C 1
ATOM 936 O O . VAL A 1 122 ? -25.567 1.358 36.799 1.00 96.25 122 VAL A O 1
ATOM 939 N N . SER A 1 123 ? -25.038 3.322 35.843 1.00 96.81 123 SER A N 1
ATOM 940 C CA . SER A 1 123 ? -26.211 3.450 34.977 1.00 96.81 123 SER A CA 1
ATOM 941 C C . SER A 1 123 ? -25.941 2.932 33.556 1.00 96.81 123 SER A C 1
ATOM 943 O O . SER A 1 123 ? -26.859 2.914 32.739 1.00 96.81 123 SER A O 1
ATOM 945 N N . GLY A 1 124 ? -24.706 2.510 33.252 1.00 94.81 124 GLY A N 1
ATOM 946 C CA . GLY A 1 124 ? -24.271 2.070 31.925 1.00 94.81 124 GLY A CA 1
ATOM 947 C C . GLY A 1 124 ? -23.861 3.205 30.980 1.00 94.81 124 GLY A C 1
ATOM 948 O O . GLY A 1 124 ? -23.681 2.961 29.790 1.00 94.81 124 GLY A O 1
ATOM 949 N N . GLN A 1 125 ? -23.712 4.437 31.472 1.00 96.12 125 GLN A N 1
ATOM 950 C CA . GLN A 1 125 ? -23.244 5.570 30.676 1.00 96.12 125 GLN A CA 1
ATOM 951 C C . GLN A 1 125 ? -21.716 5.539 30.567 1.00 96.12 125 GLN A C 1
ATOM 953 O O . GLN A 1 125 ? -21.024 5.432 31.577 1.00 96.12 125 GLN A O 1
ATOM 958 N N . GLU A 1 126 ? -21.177 5.655 29.350 1.00 95.31 126 GLU A N 1
ATOM 959 C CA . GLU A 1 126 ? -19.732 5.800 29.135 1.00 95.31 126 GLU A CA 1
ATOM 960 C C . GLU A 1 126 ? -19.245 7.107 29.775 1.00 95.31 126 GLU A C 1
ATOM 962 O O . GLU A 1 126 ? -19.796 8.177 29.499 1.00 95.31 126 GLU A O 1
ATOM 967 N N . ILE A 1 127 ? -18.222 7.007 30.624 1.00 95.25 127 ILE A N 1
ATOM 968 C CA . ILE A 1 127 ? -17.588 8.137 31.321 1.00 95.25 127 ILE A CA 1
ATOM 969 C C . ILE A 1 127 ? -16.146 8.383 30.863 1.00 95.25 127 ILE A C 1
ATOM 971 O O . ILE A 1 127 ? -15.541 9.383 31.248 1.00 95.25 127 ILE A O 1
ATOM 975 N N . GLY A 1 128 ? -15.597 7.492 30.038 1.00 93.50 128 GLY A N 1
ATOM 976 C CA . GLY A 1 128 ? -14.291 7.657 29.415 1.00 93.50 128 GLY A CA 1
ATOM 977 C C . GLY A 1 128 ? -13.766 6.365 28.802 1.00 93.50 128 GLY A C 1
ATOM 978 O O . GLY A 1 128 ? -14.401 5.313 28.879 1.00 93.50 128 GLY A O 1
ATOM 979 N N . PHE A 1 129 ? -12.570 6.449 28.229 1.00 92.44 129 PHE A N 1
ATOM 980 C CA . PHE A 1 129 ? -11.857 5.311 27.666 1.00 92.44 129 PHE A CA 1
ATOM 981 C C . PHE A 1 129 ? -10.348 5.433 27.898 1.00 92.44 129 PHE A C 1
ATOM 983 O O . PHE A 1 129 ? -9.817 6.527 28.093 1.00 92.44 129 PHE A O 1
ATOM 990 N N . TYR A 1 130 ? -9.667 4.293 27.857 1.00 91.00 130 TYR A 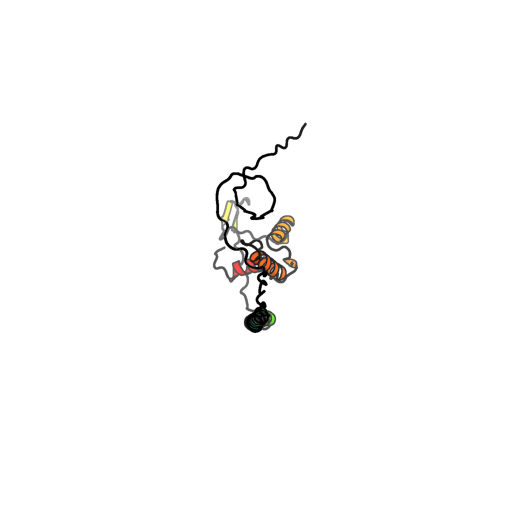N 1
ATOM 991 C CA . TYR A 1 130 ? -8.213 4.187 27.802 1.00 91.00 130 TYR A CA 1
ATOM 992 C C . TYR A 1 130 ? -7.809 3.590 26.458 1.00 91.00 130 TYR A C 1
ATOM 994 O O . TYR A 1 130 ? -8.411 2.612 26.010 1.00 91.00 130 TYR A O 1
ATOM 1002 N N . GLU A 1 131 ? -6.789 4.163 25.827 1.00 89.44 131 GLU A N 1
ATOM 1003 C CA . GLU A 1 131 ? -6.266 3.693 24.547 1.00 89.44 131 GLU A CA 1
ATOM 1004 C C . GLU A 1 131 ? -4.753 3.887 24.459 1.00 89.44 131 GLU A C 1
ATOM 1006 O O . GLU A 1 131 ? -4.212 4.816 25.059 1.00 89.44 131 GLU A O 1
ATOM 1011 N N . LEU A 1 132 ? -4.089 2.993 23.723 1.00 84.75 132 LEU A N 1
ATOM 1012 C CA . LEU A 1 132 ? -2.690 3.162 23.326 1.00 84.75 132 LEU A CA 1
ATOM 1013 C C . LEU A 1 132 ? -2.598 3.964 22.021 1.00 84.75 132 LEU A C 1
ATOM 1015 O O . LEU A 1 132 ? -1.811 4.897 21.923 1.00 84.75 132 LEU A O 1
ATOM 1019 N N . GLU A 1 133 ? -3.471 3.640 21.068 1.00 82.69 133 GLU A N 1
ATOM 1020 C CA . GLU A 1 133 ? -3.621 4.317 19.782 1.00 82.69 133 GLU A CA 1
ATOM 1021 C C . GLU A 1 133 ? -5.102 4.624 19.553 1.00 82.69 133 GLU A C 1
ATOM 1023 O O . GLU A 1 133 ? -5.977 3.895 20.031 1.00 82.69 133 GLU A O 1
ATOM 1028 N N . ASN A 1 134 ? -5.386 5.667 18.771 1.00 84.69 134 ASN A N 1
ATOM 1029 C CA . ASN A 1 134 ? -6.743 6.008 18.346 1.00 84.69 134 ASN A CA 1
ATOM 1030 C C . ASN A 1 134 ? -7.222 5.049 17.245 1.00 84.69 134 ASN A C 1
ATOM 1032 O O . ASN A 1 134 ? -7.335 5.422 16.077 1.00 84.69 134 ASN A O 1
ATOM 1036 N N . SER A 1 135 ? -7.476 3.800 17.635 1.00 83.88 135 SER A N 1
ATOM 1037 C CA . SER A 1 135 ? -7.899 2.711 16.760 1.00 83.88 135 SER A CA 1
ATOM 1038 C C . SER A 1 135 ? -9.145 2.012 17.309 1.00 83.88 135 SER A C 1
ATOM 1040 O O . SER A 1 135 ? -9.321 1.826 18.515 1.00 83.88 135 SER A O 1
ATOM 1042 N N . GLN A 1 136 ? -10.046 1.642 16.400 1.00 86.31 136 GLN A N 1
ATOM 1043 C CA . GLN A 1 136 ? -11.249 0.866 16.688 1.00 86.31 136 GLN A CA 1
ATOM 1044 C C . GLN A 1 136 ? -11.377 -0.227 15.622 1.00 86.31 136 GLN A C 1
ATOM 1046 O O . GLN A 1 136 ? -11.791 0.073 14.499 1.00 86.31 136 GLN A O 1
ATOM 1051 N N . PRO A 1 137 ? -11.008 -1.485 15.927 1.00 86.56 137 PRO A N 1
ATOM 1052 C CA . PRO A 1 137 ? -11.157 -2.565 14.966 1.00 86.56 137 PRO A CA 1
ATOM 1053 C C . PRO A 1 137 ? -12.640 -2.827 14.700 1.00 86.56 137 PRO A C 1
ATOM 1055 O O . PRO A 1 137 ? -13.440 -2.958 15.626 1.00 86.56 137 PRO A O 1
ATOM 1058 N N . ILE A 1 138 ? -12.988 -2.926 13.423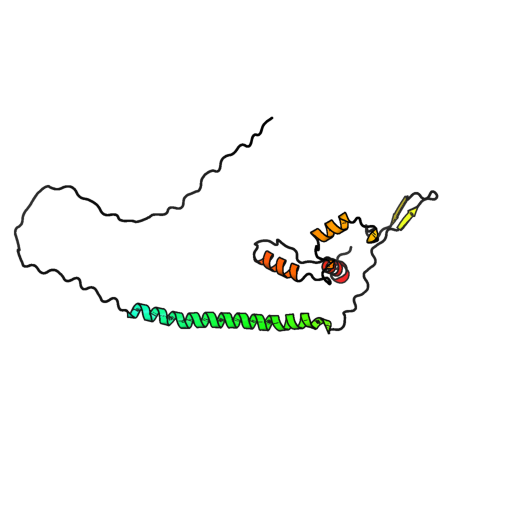 1.00 90.62 138 ILE A N 1
ATOM 1059 C CA . ILE A 1 138 ? -14.333 -3.255 12.946 1.00 90.62 138 ILE A CA 1
ATOM 1060 C C . ILE A 1 138 ? -14.262 -4.501 12.070 1.00 90.62 138 ILE A C 1
ATOM 1062 O O . ILE A 1 138 ? -13.249 -4.741 11.406 1.00 90.62 138 ILE A O 1
ATOM 1066 N N . ALA A 1 139 ? -15.323 -5.309 12.063 1.00 92.56 139 ALA A N 1
ATOM 1067 C CA . ALA A 1 139 ? -15.375 -6.444 11.157 1.00 92.56 139 ALA A CA 1
ATOM 1068 C C . ALA A 1 139 ? -15.551 -5.949 9.717 1.00 92.56 139 ALA A C 1
ATOM 1070 O O . ALA A 1 139 ? -16.233 -4.957 9.464 1.00 92.56 139 ALA A O 1
ATOM 1071 N N . TYR A 1 140 ? -14.985 -6.676 8.753 1.00 93.44 140 TYR A N 1
ATOM 1072 C CA . TYR A 1 140 ? -15.115 -6.343 7.331 1.00 93.44 140 TYR A CA 1
ATOM 1073 C C . TYR A 1 140 ? -16.583 -6.213 6.884 1.00 93.44 140 TYR A C 1
ATOM 1075 O O . TYR A 1 140 ? -16.914 -5.354 6.074 1.00 93.44 140 TYR A O 1
ATOM 1083 N N . THR A 1 141 ? -17.473 -7.031 7.452 1.00 96.88 141 THR A N 1
ATOM 1084 C CA . THR A 1 141 ? -18.919 -7.017 7.174 1.00 96.88 141 THR A CA 1
ATOM 1085 C C . THR A 1 141 ? -19.635 -5.765 7.665 1.00 96.88 141 THR A C 1
ATOM 1087 O O . THR A 1 141 ? -20.730 -5.477 7.188 1.00 96.88 141 THR A O 1
ATOM 1090 N N . ASP A 1 142 ? -19.035 -5.037 8.606 1.00 97.06 142 ASP A N 1
ATOM 1091 C CA . ASP A 1 142 ? -19.613 -3.830 9.195 1.00 97.06 142 ASP A CA 1
ATOM 1092 C C . ASP A 1 142 ? -19.199 -2.571 8.414 1.00 97.06 142 ASP A C 1
ATOM 1094 O O . ASP A 1 142 ? -19.721 -1.481 8.657 1.00 97.06 142 ASP A O 1
ATOM 1098 N N . ILE A 1 143 ? -18.271 -2.709 7.456 1.00 96.50 143 ILE A N 1
ATOM 1099 C CA . ILE A 1 143 ? -17.817 -1.615 6.601 1.00 96.50 143 ILE A CA 1
ATOM 1100 C C . ILE A 1 143 ? -18.868 -1.376 5.505 1.00 96.50 143 ILE A C 1
ATOM 1102 O O . ILE A 1 143 ? -19.193 -2.301 4.755 1.00 96.50 143 ILE A O 1
ATOM 1106 N N . PRO A 1 144 ? -19.388 -0.143 5.348 1.00 97.62 144 PRO A N 1
ATOM 1107 C CA . PRO A 1 144 ? -20.305 0.169 4.259 1.00 97.62 144 PRO A CA 1
ATOM 1108 C C . PRO A 1 144 ? -19.679 -0.134 2.892 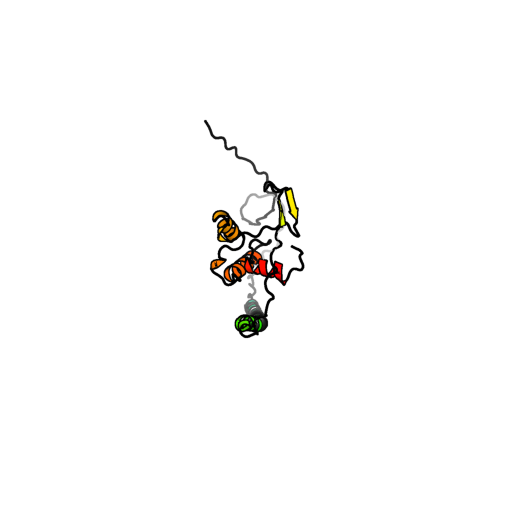1.00 97.62 144 PRO A C 1
ATOM 1110 O O . PRO A 1 144 ? -18.530 0.231 2.642 1.00 97.62 144 PRO A O 1
ATOM 1113 N N . ALA A 1 145 ? -20.452 -0.741 1.987 1.00 97.06 145 ALA A N 1
ATOM 1114 C CA . ALA A 1 145 ? -19.971 -1.128 0.657 1.00 97.06 145 ALA A CA 1
ATOM 1115 C C . ALA A 1 145 ? -19.353 0.052 -0.114 1.00 97.06 145 ALA A C 1
ATOM 1117 O O . ALA A 1 145 ? -18.276 -0.086 -0.684 1.00 97.06 145 ALA A O 1
ATOM 1118 N N . ASP A 1 146 ? -19.963 1.237 -0.027 1.00 98.06 146 ASP A N 1
ATOM 1119 C CA . ASP A 1 146 ? -19.455 2.450 -0.679 1.00 98.06 146 ASP A CA 1
ATOM 1120 C C . ASP A 1 146 ? -18.049 2.846 -0.189 1.00 98.06 146 ASP A C 1
ATOM 1122 O O . ASP A 1 146 ? -17.251 3.385 -0.957 1.00 98.06 146 ASP A O 1
ATOM 1126 N N . VAL A 1 147 ? -17.722 2.576 1.082 1.00 97.12 147 VAL A N 1
ATOM 1127 C CA . VAL A 1 147 ? -16.390 2.847 1.650 1.00 97.12 147 VAL A CA 1
ATOM 1128 C C . VAL A 1 147 ? -15.371 1.864 1.088 1.00 97.12 147 VAL A C 1
ATOM 1130 O O . VAL A 1 147 ? -14.285 2.281 0.688 1.00 97.12 147 VAL A O 1
ATOM 1133 N N . ILE A 1 148 ? -15.731 0.578 1.018 1.00 96.62 148 ILE A N 1
ATOM 1134 C CA . ILE A 1 148 ? -14.888 -0.463 0.419 1.00 96.62 148 ILE A CA 1
ATOM 1135 C C . ILE A 1 148 ? -14.604 -0.106 -1.044 1.00 96.62 148 ILE A C 1
ATOM 1137 O O . ILE A 1 148 ? -13.445 -0.048 -1.449 1.00 96.62 148 ILE A O 1
ATOM 1141 N N . ASP A 1 149 ? -15.641 0.202 -1.819 1.00 96.88 149 ASP A N 1
ATOM 1142 C CA . ASP A 1 149 ? -15.521 0.501 -3.246 1.00 96.88 149 ASP A CA 1
ATOM 1143 C C . ASP A 1 149 ? -14.698 1.768 -3.506 1.00 96.88 149 ASP A C 1
ATOM 1145 O O . ASP A 1 149 ? -13.840 1.785 -4.397 1.00 96.88 149 ASP A O 1
ATOM 1149 N N . ALA A 1 150 ? -14.911 2.825 -2.715 1.00 97.06 150 ALA A N 1
ATOM 1150 C CA . ALA A 1 150 ? -14.126 4.052 -2.810 1.00 97.06 150 ALA A CA 1
ATOM 1151 C C . ALA A 1 150 ? -12.645 3.797 -2.495 1.00 97.06 150 ALA A C 1
ATOM 1153 O O . ALA A 1 150 ? -11.774 4.245 -3.244 1.00 97.06 150 ALA A O 1
ATOM 1154 N N . PHE A 1 151 ? -12.359 3.047 -1.428 1.00 95.69 151 PHE A N 1
ATOM 1155 C CA . PHE A 1 151 ? -10.996 2.724 -1.017 1.00 95.69 151 PHE A CA 1
ATOM 1156 C C . PHE A 1 151 ? -10.277 1.866 -2.062 1.00 95.69 151 PHE A C 1
ATOM 1158 O O . PHE A 1 151 ? -9.187 2.223 -2.508 1.00 95.69 151 PHE A O 1
ATOM 1165 N N . LEU A 1 152 ? -10.915 0.789 -2.533 1.00 95.06 152 LEU A N 1
ATOM 1166 C CA . LEU A 1 152 ? -10.363 -0.073 -3.579 1.00 95.06 152 LEU A CA 1
ATOM 1167 C C . LEU A 1 152 ? -10.126 0.702 -4.876 1.00 95.06 152 LEU A C 1
ATOM 1169 O O . LEU A 1 152 ? -9.093 0.535 -5.510 1.00 95.06 152 LEU A O 1
ATOM 1173 N N . THR A 1 153 ? -11.032 1.596 -5.270 1.00 93.75 153 THR A N 1
ATOM 1174 C CA . THR A 1 153 ? -10.865 2.379 -6.505 1.00 93.75 153 THR A CA 1
ATOM 1175 C C . THR A 1 153 ? -9.629 3.281 -6.467 1.00 93.75 153 THR A C 1
ATOM 1177 O O . THR A 1 153 ? -8.975 3.459 -7.498 1.00 93.75 153 THR A O 1
ATOM 1180 N N . VAL A 1 154 ? -9.319 3.856 -5.302 1.00 92.12 154 VAL A N 1
ATOM 1181 C CA . VAL A 1 154 ? -8.193 4.782 -5.121 1.00 92.12 154 VAL A CA 1
ATOM 1182 C C . VAL A 1 154 ? -6.875 4.036 -4.918 1.00 92.12 154 VAL A C 1
ATOM 1184 O O . VAL A 1 154 ? -5.890 4.374 -5.573 1.00 92.12 154 VAL A O 1
ATOM 1187 N N . GLU A 1 155 ? -6.860 3.030 -4.044 1.00 93.00 155 GLU A N 1
ATOM 1188 C CA . GLU A 1 155 ? -5.628 2.361 -3.615 1.00 93.00 155 GLU A CA 1
ATOM 1189 C C . GLU A 1 155 ? -5.270 1.157 -4.491 1.00 93.00 155 GLU A C 1
ATOM 1191 O O . GLU A 1 155 ? -4.121 1.011 -4.904 1.00 93.00 155 GLU A O 1
ATOM 1196 N N . ASP A 1 156 ? -6.239 0.286 -4.794 1.00 95.38 156 ASP A N 1
ATOM 1197 C CA . ASP A 1 156 ? -5.983 -0.970 -5.501 1.00 95.38 156 ASP A CA 1
ATOM 1198 C C . ASP A 1 156 ? -7.242 -1.568 -6.157 1.00 95.38 156 ASP A C 1
ATOM 1200 O O . ASP A 1 156 ? -7.917 -2.458 -5.635 1.00 95.38 156 ASP A O 1
ATOM 1204 N N . LYS A 1 157 ? -7.571 -1.076 -7.356 1.00 93.31 157 LYS A N 1
ATOM 1205 C CA . LYS A 1 157 ? -8.826 -1.420 -8.051 1.00 93.31 157 LYS A CA 1
ATOM 1206 C C . LYS A 1 157 ? -8.956 -2.892 -8.464 1.00 93.31 157 LYS A C 1
ATOM 1208 O O . LYS A 1 157 ? -10.033 -3.330 -8.854 1.00 93.31 157 LYS A O 1
ATOM 1213 N N . GLU A 1 158 ? -7.847 -3.624 -8.504 1.00 92.75 158 GLU A N 1
ATOM 1214 C CA . GLU A 1 158 ? -7.785 -5.028 -8.925 1.00 92.75 158 GLU A CA 1
ATOM 1215 C C . GLU A 1 158 ? -7.375 -5.922 -7.743 1.00 92.75 158 GLU A C 1
ATOM 1217 O O . GLU A 1 158 ? -6.967 -7.056 -7.976 1.00 92.75 158 GLU A O 1
ATOM 1222 N N . PHE A 1 159 ? -7.534 -5.433 -6.503 1.00 95.44 159 PHE A N 1
ATOM 1223 C CA . PHE A 1 159 ? -7.099 -6.088 -5.267 1.00 95.44 159 PHE A CA 1
ATOM 1224 C C . PHE A 1 159 ? -7.471 -7.573 -5.194 1.00 95.44 159 PHE A C 1
ATOM 1226 O O . PHE A 1 159 ? -6.616 -8.425 -4.974 1.00 95.44 159 PHE A O 1
ATOM 1233 N N . PHE A 1 160 ? -8.738 -7.905 -5.458 1.00 95.00 160 PHE A N 1
ATOM 1234 C CA . PHE A 1 160 ? -9.233 -9.288 -5.417 1.00 95.00 160 PHE A CA 1
ATOM 1235 C C . PHE A 1 160 ? -8.798 -10.158 -6.608 1.00 95.00 160 PHE A C 1
ATOM 1237 O O . PHE A 1 160 ? -9.120 -11.341 -6.657 1.00 95.00 160 PHE A O 1
ATOM 1244 N N . GLY A 1 161 ? -8.122 -9.580 -7.600 1.00 94.25 161 GLY A N 1
ATOM 1245 C CA . GLY A 1 161 ? -7.657 -10.266 -8.804 1.00 94.25 161 GLY A CA 1
ATOM 1246 C C . GLY A 1 161 ? -6.176 -10.640 -8.781 1.00 94.25 161 GLY A C 1
ATOM 1247 O O . GLY A 1 161 ? -5.695 -11.188 -9.772 1.00 94.25 161 GLY A O 1
ATOM 1248 N N . HIS A 1 162 ? -5.443 -10.321 -7.709 1.00 93.56 162 HIS A N 1
ATOM 1249 C CA . HIS A 1 162 ? -4.016 -10.616 -7.599 1.00 93.56 162 HIS A CA 1
ATOM 1250 C C . HIS A 1 162 ? -3.591 -11.034 -6.189 1.00 93.56 162 HIS A C 1
ATOM 1252 O O . HIS A 1 162 ? -4.129 -10.570 -5.186 1.00 93.56 162 HIS A O 1
ATOM 1258 N N . ASP A 1 163 ? -2.512 -11.806 -6.107 1.00 91.56 163 ASP A N 1
ATOM 1259 C CA . ASP A 1 163 ? -1.971 -12.334 -4.850 1.00 91.56 163 ASP A CA 1
ATOM 1260 C C . ASP A 1 163 ? -0.997 -11.344 -4.183 1.00 91.56 163 ASP A C 1
ATOM 1262 O O . ASP A 1 163 ? 0.169 -11.628 -3.929 1.00 91.56 163 ASP A O 1
ATOM 1266 N N . GLY A 1 164 ? -1.463 -10.113 -3.962 1.00 89.81 164 GLY A N 1
ATOM 1267 C CA . GLY A 1 164 ? -0.708 -9.044 -3.299 1.00 89.81 164 GLY A CA 1
ATOM 1268 C C . GLY A 1 164 ? 0.264 -8.239 -4.171 1.00 89.81 164 GLY A C 1
ATOM 1269 O O . GLY A 1 164 ? 0.707 -7.177 -3.736 1.00 89.81 164 GLY A O 1
ATOM 1270 N N . ILE A 1 165 ? 0.560 -8.653 -5.408 1.00 91.25 165 ILE A N 1
ATOM 1271 C CA . ILE A 1 165 ? 1.361 -7.867 -6.366 1.00 91.25 165 ILE A CA 1
ATOM 1272 C C . ILE A 1 165 ? 0.621 -7.723 -7.696 1.00 91.25 165 ILE A C 1
ATOM 1274 O O . ILE A 1 165 ? 0.427 -8.693 -8.426 1.00 91.25 165 ILE A O 1
ATOM 1278 N N . ASN A 1 166 ? 0.300 -6.486 -8.082 1.00 92.88 166 ASN A N 1
ATOM 1279 C CA . ASN A 1 166 ? -0.275 -6.197 -9.392 1.00 92.88 166 ASN A CA 1
ATOM 1280 C C . ASN A 1 166 ? 0.819 -5.883 -10.429 1.00 92.88 166 ASN A C 1
ATOM 1282 O O . ASN A 1 166 ? 1.169 -4.724 -10.669 1.00 92.88 166 ASN A O 1
ATOM 1286 N N . VAL A 1 167 ? 1.340 -6.921 -11.093 1.00 91.06 167 VAL A N 1
ATOM 1287 C CA . VAL A 1 167 ? 2.400 -6.794 -12.117 1.00 91.06 167 VAL A CA 1
ATOM 1288 C C . VAL A 1 167 ? 1.975 -5.881 -13.271 1.00 91.06 167 VAL A C 1
ATOM 1290 O O . VAL A 1 167 ? 2.769 -5.078 -13.763 1.00 91.06 167 VAL A O 1
ATOM 1293 N N . ARG A 1 168 ? 0.708 -5.955 -13.693 1.00 90.75 168 ARG A N 1
ATOM 1294 C CA . ARG A 1 168 ? 0.172 -5.111 -14.768 1.00 90.75 168 ARG A CA 1
ATOM 1295 C C . ARG A 1 168 ? 0.211 -3.635 -14.379 1.00 90.75 168 ARG A C 1
ATOM 1297 O O . ARG A 1 168 ? 0.614 -2.802 -15.192 1.00 90.75 168 ARG A O 1
ATOM 1304 N N . SER A 1 169 ? -0.218 -3.311 -13.162 1.00 89.38 169 SER A N 1
ATOM 1305 C CA . SER A 1 169 ? -0.201 -1.944 -12.642 1.00 89.38 169 SER A CA 1
ATOM 1306 C C . SER A 1 169 ? 1.217 -1.440 -12.417 1.00 89.38 169 SER A C 1
ATOM 1308 O O . SER A 1 169 ? 1.489 -0.301 -12.786 1.00 89.38 169 SER A O 1
ATOM 1310 N N . LEU A 1 170 ? 2.131 -2.294 -11.951 1.00 90.94 170 LEU A N 1
ATOM 1311 C CA . LEU A 1 170 ? 3.551 -1.971 -11.842 1.00 90.94 170 LEU A CA 1
ATOM 131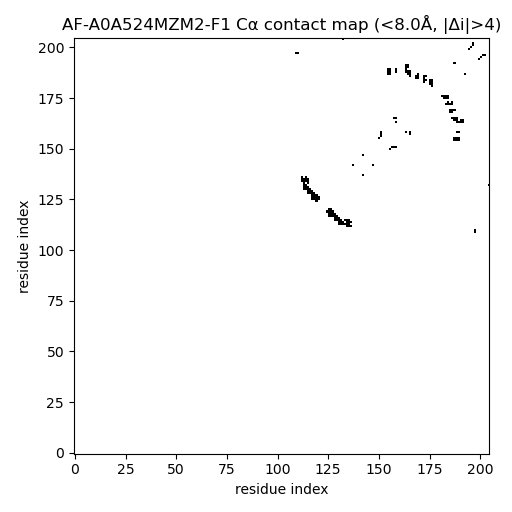2 C C . LEU A 1 170 ? 4.151 -1.605 -13.202 1.00 90.94 170 LEU A C 1
ATOM 1314 O O . LEU A 1 170 ? 4.654 -0.499 -13.363 1.00 90.94 170 LEU A O 1
ATOM 1318 N N . VAL A 1 171 ? 4.027 -2.476 -14.208 1.00 91.69 171 VAL A N 1
ATOM 1319 C CA . VAL A 1 171 ? 4.569 -2.220 -15.554 1.00 91.69 171 VAL A CA 1
ATOM 1320 C C . VAL A 1 171 ? 3.959 -0.956 -16.164 1.00 91.69 171 VAL A C 1
ATOM 1322 O O . VAL A 1 171 ? 4.684 -0.117 -16.697 1.00 91.69 171 VAL A O 1
ATOM 1325 N N . ARG A 1 172 ? 2.635 -0.782 -16.060 1.00 90.25 172 ARG A N 1
ATOM 1326 C CA . ARG A 1 172 ? 1.936 0.411 -16.561 1.00 90.25 172 ARG A CA 1
ATOM 1327 C C . ARG A 1 172 ? 2.442 1.685 -15.882 1.00 90.25 172 ARG A C 1
ATOM 1329 O O . ARG A 1 172 ? 2.753 2.649 -16.579 1.00 90.25 172 ARG A O 1
ATOM 1336 N N . ALA A 1 173 ? 2.535 1.684 -14.554 1.00 90.38 173 ALA A N 1
ATOM 1337 C CA . ALA A 1 173 ? 2.988 2.835 -13.784 1.00 90.38 173 ALA A CA 1
ATOM 1338 C C . ALA A 1 173 ? 4.450 3.168 -14.092 1.00 90.38 173 ALA A C 1
ATOM 1340 O O . ALA A 1 173 ? 4.775 4.328 -14.325 1.00 90.38 173 ALA A O 1
ATOM 1341 N N . THR A 1 174 ? 5.317 2.158 -14.192 1.00 89.81 174 THR A N 1
ATOM 1342 C CA . THR A 1 174 ? 6.710 2.328 -14.607 1.00 89.81 174 THR A CA 1
ATOM 1343 C C . THR A 1 174 ? 6.791 2.983 -15.986 1.00 89.81 174 THR A C 1
ATOM 1345 O O . THR A 1 174 ? 7.411 4.035 -16.113 1.00 89.81 174 THR A O 1
ATOM 1348 N N . LEU A 1 175 ? 6.115 2.439 -17.004 1.00 90.19 175 LEU A N 1
ATOM 1349 C CA . LEU A 1 175 ? 6.121 3.009 -18.359 1.00 90.19 175 LEU A CA 1
ATOM 1350 C C . LEU A 1 175 ? 5.566 4.442 -18.396 1.00 90.19 175 LEU A C 1
ATOM 1352 O O . LEU A 1 175 ? 6.149 5.309 -19.046 1.00 90.19 175 LEU A O 1
ATOM 1356 N N . SER A 1 176 ? 4.474 4.704 -17.673 1.00 88.94 176 SER A N 1
ATOM 1357 C CA . SER A 1 176 ? 3.858 6.033 -17.589 1.00 88.94 176 SER A CA 1
ATOM 1358 C C . SER A 1 176 ? 4.781 7.053 -16.923 1.00 88.94 176 SER A C 1
ATOM 1360 O O . SER A 1 176 ? 4.881 8.187 -17.391 1.00 88.94 176 SER A O 1
ATOM 1362 N N . ASN A 1 177 ? 5.462 6.660 -15.844 1.00 88.69 177 ASN A N 1
ATOM 1363 C CA . ASN A 1 177 ? 6.353 7.538 -15.090 1.00 88.69 177 ASN A CA 1
ATOM 1364 C C . ASN A 1 177 ? 7.679 7.773 -15.832 1.00 88.69 177 ASN A C 1
ATOM 1366 O O . ASN A 1 177 ? 8.211 8.869 -15.756 1.00 88.69 177 ASN A O 1
ATOM 1370 N N . PHE A 1 178 ? 8.183 6.805 -16.607 1.00 88.56 178 PHE A N 1
ATOM 1371 C CA . PHE A 1 178 ? 9.351 7.011 -17.479 1.00 88.56 178 PHE A CA 1
ATOM 1372 C C . PHE A 1 178 ? 9.073 7.969 -18.641 1.00 88.56 178 PHE A C 1
ATOM 1374 O O . PHE A 1 178 ? 9.975 8.670 -19.093 1.00 88.56 178 PHE A O 1
ATOM 1381 N N . ALA A 1 179 ? 7.838 7.988 -19.142 1.00 86.69 179 ALA A N 1
ATOM 1382 C CA . ALA A 1 179 ? 7.417 8.884 -20.216 1.00 86.69 179 ALA A CA 1
ATOM 1383 C C . ALA A 1 179 ? 7.052 10.299 -19.725 1.00 86.69 179 ALA A C 1
ATOM 1385 O O . ALA A 1 179 ? 6.737 11.159 -20.547 1.00 86.69 179 ALA A O 1
ATOM 1386 N N . SER A 1 180 ? 7.072 10.540 -18.411 1.00 84.75 180 SER A N 1
ATOM 1387 C CA . SER A 1 180 ? 6.585 11.770 -17.785 1.00 84.7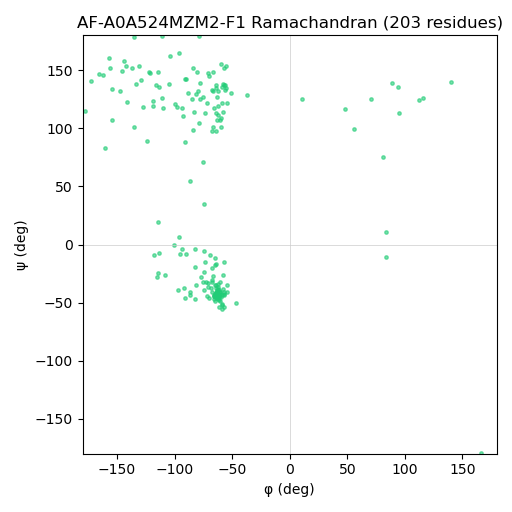5 180 SER A CA 1
ATOM 1388 C C . SER A 1 180 ? 7.687 12.461 -16.983 1.00 84.75 180 SER A C 1
ATOM 1390 O O . SER A 1 180 ? 8.532 11.812 -16.382 1.00 84.75 180 SER A O 1
ATOM 1392 N N . GLU A 1 181 ? 7.652 13.793 -16.918 1.00 82.12 181 GLU A N 1
ATOM 1393 C CA . GLU A 1 181 ? 8.592 14.575 -16.095 1.00 82.12 181 GLU A CA 1
ATOM 1394 C C . GLU A 1 181 ? 8.295 14.475 -14.585 1.00 82.12 181 GLU A C 1
ATOM 1396 O O . GLU A 1 181 ? 9.145 14.806 -13.761 1.00 82.12 181 GLU A O 1
ATOM 1401 N N . ALA A 1 182 ? 7.102 13.997 -14.216 1.00 80.56 182 ALA A N 1
ATOM 1402 C CA . ALA A 1 182 ? 6.665 13.798 -12.837 1.00 80.56 182 ALA A CA 1
ATOM 1403 C C . ALA A 1 182 ? 5.929 12.452 -12.674 1.00 80.56 182 ALA A C 1
ATOM 1405 O O . ALA A 1 182 ? 5.306 11.989 -13.638 1.00 80.56 182 ALA A O 1
ATOM 1406 N N . PRO A 1 183 ? 5.952 11.831 -11.475 1.00 79.06 183 PRO A N 1
ATOM 1407 C CA . PRO A 1 183 ? 5.186 10.618 -11.198 1.00 79.06 183 PRO A CA 1
ATOM 1408 C C . PRO A 1 183 ? 3.687 10.862 -11.409 1.00 79.06 183 PRO A C 1
ATOM 1410 O O . PRO A 1 183 ? 3.108 11.743 -10.779 1.00 79.06 183 PRO A O 1
ATOM 1413 N N . GLN A 1 184 ? 3.061 10.087 -12.294 1.00 82.19 184 GLN A N 1
ATOM 1414 C CA . GLN A 1 184 ? 1.628 10.189 -12.593 1.00 82.19 184 GLN A CA 1
ATOM 1415 C C . GLN A 1 184 ? 0.819 9.014 -12.046 1.00 82.19 184 GLN A C 1
ATOM 1417 O O . GLN A 1 184 ? -0.381 9.151 -11.826 1.00 82.19 184 GLN A O 1
ATOM 1422 N N . GLN A 1 185 ? 1.445 7.847 -11.870 1.00 83.88 185 GLN A N 1
ATOM 1423 C CA . GLN A 1 185 ? 0.748 6.620 -11.482 1.00 83.88 185 GLN A CA 1
ATOM 1424 C C . GLN A 1 185 ? 1.478 5.881 -10.361 1.00 83.88 185 GLN A C 1
ATOM 1426 O O . GLN A 1 185 ? 2.705 5.744 -10.391 1.00 83.88 185 GLN A O 1
ATOM 1431 N N . GLY A 1 186 ? 0.699 5.373 -9.404 1.00 85.38 186 GLY A N 1
ATOM 1432 C CA . GLY A 1 186 ? 1.150 4.455 -8.361 1.00 85.38 186 GLY A CA 1
ATOM 1433 C C . GLY A 1 186 ? 1.150 2.996 -8.827 1.00 85.38 186 GLY A C 1
ATOM 1434 O O . GLY A 1 186 ? 0.374 2.608 -9.704 1.00 85.38 186 GLY A O 1
ATOM 1435 N N . ALA A 1 187 ? 2.043 2.202 -8.236 1.00 88.69 187 ALA A N 1
ATOM 1436 C CA . ALA A 1 187 ? 2.177 0.760 -8.468 1.00 88.69 187 ALA A CA 1
ATOM 1437 C C . ALA A 1 187 ? 1.916 -0.094 -7.214 1.00 88.69 187 ALA A C 1
ATOM 1439 O O . ALA A 1 187 ? 1.893 -1.319 -7.315 1.00 88.69 187 ALA A O 1
ATOM 1440 N N . SER A 1 188 ? 1.787 0.542 -6.047 1.00 92.06 188 SER A N 1
ATOM 1441 C CA . SER A 1 188 ? 1.633 -0.136 -4.760 1.00 92.06 188 SER A CA 1
ATOM 1442 C C . SER A 1 188 ? 0.268 -0.811 -4.652 1.00 92.06 188 SER A C 1
ATOM 1444 O O . SER A 1 188 ? -0.719 -0.272 -5.138 1.00 92.06 188 SER A O 1
ATOM 1446 N N . THR A 1 189 ? 0.225 -1.963 -3.989 1.00 95.00 189 THR A N 1
ATOM 1447 C CA . THR A 1 189 ? -1.010 -2.679 -3.632 1.00 95.00 189 THR A CA 1
ATOM 1448 C C . THR A 1 189 ? -1.313 -2.497 -2.149 1.00 95.00 189 THR A C 1
ATOM 1450 O O . THR A 1 189 ? -0.415 -2.174 -1.365 1.00 95.00 189 THR A O 1
ATOM 1453 N N . ILE A 1 190 ? -2.552 -2.764 -1.734 1.00 94.81 190 ILE A N 1
ATOM 1454 C CA . ILE A 1 190 ? -2.929 -2.737 -0.308 1.00 94.81 190 ILE A CA 1
ATOM 1455 C C . ILE A 1 190 ? -2.054 -3.712 0.496 1.00 94.81 190 ILE A C 1
ATOM 1457 O O . ILE A 1 190 ? -1.527 -3.348 1.544 1.00 94.81 190 ILE A O 1
ATOM 1461 N N . THR A 1 191 ? -1.807 -4.919 -0.025 1.00 93.56 191 THR A N 1
ATOM 1462 C CA . THR A 1 191 ? -0.954 -5.922 0.635 1.00 93.56 191 THR A CA 1
ATOM 1463 C C . THR A 1 191 ? 0.465 -5.409 0.871 1.00 93.56 191 THR A C 1
ATOM 1465 O O . THR A 1 191 ? 0.997 -5.582 1.964 1.00 93.56 191 THR A O 1
ATOM 1468 N N . MET A 1 192 ? 1.078 -4.735 -0.111 1.00 92.25 192 MET A N 1
ATOM 1469 C CA . MET A 1 192 ? 2.407 -4.142 0.075 1.00 92.25 192 MET A CA 1
ATOM 1470 C C . MET A 1 192 ? 2.403 -3.063 1.155 1.00 92.25 192 MET A C 1
ATOM 1472 O O . MET A 1 192 ? 3.363 -2.965 1.914 1.00 92.25 192 MET A O 1
ATOM 1476 N N . GLN A 1 193 ? 1.351 -2.243 1.216 1.00 90.88 193 GLN A N 1
ATOM 1477 C CA . GLN A 1 193 ? 1.231 -1.191 2.225 1.00 90.88 193 GLN A CA 1
ATOM 1478 C C . GLN A 1 193 ? 1.099 -1.784 3.633 1.00 90.88 193 GLN A C 1
ATOM 1480 O O . GLN A 1 193 ? 1.809 -1.347 4.533 1.00 90.88 193 GLN A O 1
ATOM 1485 N N . VAL A 1 194 ? 0.273 -2.821 3.804 1.00 90.38 194 VAL A N 1
ATOM 1486 C CA . VAL A 1 194 ? 0.122 -3.545 5.078 1.00 90.38 194 VAL A CA 1
ATOM 1487 C C . VAL A 1 194 ? 1.446 -4.178 5.499 1.00 90.38 194 VAL A C 1
ATOM 1489 O O . VAL A 1 194 ? 1.959 -3.855 6.563 1.00 90.38 194 VAL A O 1
ATOM 1492 N N . VAL A 1 195 ? 2.076 -4.973 4.627 1.00 88.94 195 VAL A N 1
ATOM 1493 C CA . VAL A 1 195 ? 3.373 -5.615 4.913 1.00 88.94 195 VAL A CA 1
ATOM 1494 C C . VAL A 1 195 ? 4.444 -4.586 5.262 1.00 88.94 195 VAL A C 1
ATOM 1496 O O . VAL A 1 195 ? 5.242 -4.793 6.174 1.00 88.94 195 VAL A O 1
ATOM 1499 N N . LYS A 1 196 ? 4.466 -3.455 4.550 1.00 85.88 196 LYS A N 1
ATOM 1500 C CA . LYS A 1 196 ? 5.394 -2.371 4.850 1.00 85.88 196 LYS A CA 1
ATOM 1501 C C . LYS A 1 196 ? 5.140 -1.803 6.241 1.00 85.88 196 LYS A C 1
ATOM 1503 O O . LYS A 1 196 ? 6.108 -1.596 6.956 1.00 85.88 196 LYS A O 1
ATOM 1508 N N . ASN A 1 197 ? 3.888 -1.553 6.604 1.00 85.50 197 ASN A N 1
ATOM 1509 C CA . ASN A 1 197 ? 3.534 -0.947 7.883 1.00 85.50 197 ASN A CA 1
ATOM 1510 C C . ASN A 1 197 ? 3.720 -1.908 9.068 1.00 85.50 197 ASN A C 1
ATOM 1512 O O . ASN A 1 197 ? 4.068 -1.439 10.139 1.00 85.50 197 ASN A O 1
ATOM 1516 N N . ASP A 1 198 ? 3.515 -3.214 8.878 1.00 83.12 198 ASP A N 1
ATOM 1517 C CA . ASP A 1 198 ? 3.626 -4.224 9.941 1.00 83.12 198 ASP A CA 1
ATOM 1518 C C . ASP A 1 198 ? 5.040 -4.764 10.145 1.00 83.12 198 ASP A C 1
ATOM 1520 O O . ASP A 1 198 ? 5.466 -4.983 11.272 1.00 83.12 198 ASP A O 1
ATOM 1524 N N . PHE A 1 199 ? 5.774 -5.018 9.058 1.00 81.25 199 PHE A N 1
ATOM 1525 C CA . PHE A 1 199 ? 7.016 -5.795 9.135 1.00 81.25 199 PHE A CA 1
ATOM 1526 C C . PHE A 1 199 ? 8.274 -4.997 8.794 1.00 81.25 199 PHE A C 1
ATOM 1528 O O . PHE A 1 199 ? 9.370 -5.384 9.193 1.00 81.25 199 PHE A O 1
ATOM 1535 N N . LEU A 1 200 ? 8.157 -3.920 8.008 1.00 76.62 200 LEU A N 1
ATOM 1536 C CA . LEU A 1 200 ? 9.323 -3.226 7.437 1.00 76.62 200 LEU A CA 1
ATOM 1537 C C . LEU A 1 200 ? 9.503 -1.798 7.953 1.00 76.62 200 LEU A C 1
ATOM 1539 O O . LEU A 1 200 ? 10.617 -1.274 7.953 1.00 76.62 200 LEU A O 1
ATOM 1543 N N . ALA A 1 201 ? 8.418 -1.142 8.344 1.00 60.03 201 ALA A N 1
ATOM 1544 C CA . ALA A 1 201 ? 8.433 0.199 8.882 1.00 60.03 201 ALA A CA 1
ATOM 1545 C C . ALA A 1 201 ? 8.501 0.112 10.405 1.00 60.03 201 ALA A C 1
ATOM 1547 O O . ALA A 1 201 ? 7.563 -0.337 11.044 1.00 60.03 201 ALA A O 1
ATOM 1548 N N . GLY A 1 202 ? 9.579 0.628 10.997 1.00 52.25 202 GLY A N 1
ATOM 1549 C CA . GLY A 1 202 ? 9.604 0.981 12.421 1.00 52.25 202 GLY A CA 1
ATOM 1550 C C . GLY A 1 202 ? 8.812 2.260 12.713 1.00 52.25 202 GLY A C 1
ATOM 1551 O O . GLY A 1 202 ? 9.266 3.086 13.499 1.00 52.25 202 GLY A O 1
ATOM 1552 N N . LEU A 1 203 ? 7.711 2.494 11.992 1.00 49.19 203 LEU A N 1
ATOM 1553 C CA . LEU A 1 203 ? 6.799 3.588 12.290 1.00 49.19 203 LEU A CA 1
ATOM 1554 C C . LEU A 1 203 ? 5.877 3.077 13.391 1.00 49.19 203 LEU A C 1
ATOM 1556 O O . LEU A 1 203 ? 5.123 2.138 13.157 1.00 49.19 203 LEU A O 1
ATOM 1560 N N . GLU A 1 204 ? 5.976 3.677 14.578 1.00 51.94 204 GLU A N 1
ATOM 1561 C CA . GLU A 1 204 ? 4.941 3.536 15.602 1.00 51.94 204 GLU A CA 1
ATOM 1562 C C . GLU A 1 204 ? 3.591 3.861 14.947 1.00 51.94 204 GLU A C 1
ATOM 1564 O O . GLU A 1 204 ? 3.488 4.840 14.192 1.00 51.94 204 GLU A O 1
ATOM 1569 N N . ARG A 1 205 ? 2.606 2.986 15.146 1.00 54.28 205 ARG A N 1
ATOM 1570 C CA . ARG A 1 205 ? 1.239 3.229 14.695 1.00 54.28 205 ARG A CA 1
ATOM 1571 C C . ARG A 1 205 ? 0.533 4.236 15.592 1.00 54.28 205 ARG A C 1
ATOM 1573 O O . ARG A 1 205 ? 0.901 4.344 16.781 1.00 54.28 205 ARG A O 1
#

Solvent-accessible surface area (backbone atoms only — not comparable to full-atom values): 13866 Å² total; per-residue (Å²): 139,83,88,84,88,86,81,89,85,86,85,82,89,81,89,80,94,80,83,83,91,72,92,74,89,86,80,90,87,87,86,89,88,85,88,78,89,82,95,76,80,94,74,84,91,78,83,82,77,80,77,76,75,80,80,64,72,67,66,59,58,60,54,55,64,59,45,53,62,52,50,51,50,52,53,51,52,52,52,50,52,52,50,53,49,47,67,68,43,47,62,55,53,50,47,63,72,53,47,83,76,52,77,79,79,83,70,78,77,80,80,78,76,47,62,63,46,77,39,60,50,98,87,68,49,78,78,49,70,50,63,91,40,104,44,78,91,72,58,78,88,75,52,56,65,70,58,55,53,53,49,30,62,74,57,30,72,57,53,95,78,42,92,50,59,52,63,68,46,32,54,50,18,50,56,52,28,73,76,37,99,55,85,80,54,76,49,67,31,64,51,49,53,50,50,37,55,74,76,70,41,92,59,85,123

Foldseek 3Di:
DDDDDDDDDDDDDDDDDDDDDDDDDDDDDDDDDDDDDDDDDDDDDDDPPPPPDPPPPVVPVVVVVVVVVVVVVVVVVVVVVVVVVCVVCVVVVVCVVVVVPPDPPDDPDFDDDWDKDFDADPVRHTPDIDTPDPDDDDDPVVDDPVNVCVCCVPAPVCQVVDPQFDPVQVVVQVVVCVVDPHRDGDRGHPSNVSCCVGPPDPDDD

Radius of gyration: 41.82 Å; Cα contacts (8 Å, |Δi|>4): 94; chains: 1; bounding box: 76×84×122 Å

Sequence (205 aa):
MRRAVSVQARPSVGALSWTPNRNGRTGNGETPMAGERTRAQRRASWPAAHRRSPRSIVGTTVRLLGFIPRLLLIVAAGALLITATVVGVAPRVWSSMNAHEELPVELPDFEALAQRTYVYDVSGQEIGFYELENSQPIAYTDIPADVIDAFLTVEDKEFFGHDGINVRSLVRATLSNFASEAPQQGASTITMQVVKNDFLAGLER

Mean predicted aligned error: 19.47 Å